Protein AF-A0A3B8YZJ6-F1 (afdb_monomer)

pLDDT: mean 86.0, std 11.62, range [34.41, 98.25]

Mean predicted aligned error: 6.63 Å

Structure (mmCIF, N/CA/C/O backbone):
data_AF-A0A3B8YZJ6-F1
#
_entry.id   AF-A0A3B8YZJ6-F1
#
loop_
_atom_site.group_PDB
_atom_site.id
_atom_site.type_symbol
_atom_site.label_atom_id
_atom_site.label_alt_id
_atom_site.label_comp_id
_atom_site.label_asym_id
_atom_site.label_entity_id
_atom_site.label_seq_id
_atom_site.pdbx_PDB_ins_code
_atom_site.Cartn_x
_atom_site.Cartn_y
_atom_site.Cartn_z
_atom_site.occupancy
_atom_site.B_iso_or_equiv
_atom_site.auth_seq_id
_atom_site.auth_comp_id
_atom_site.auth_asym_id
_atom_site.auth_atom_id
_atom_site.pdbx_PDB_model_num
ATOM 1 N N . MET A 1 1 ? 3.095 3.737 8.946 1.00 60.69 1 MET A N 1
ATOM 2 C CA . MET A 1 1 ? 3.814 2.470 9.134 1.00 60.69 1 MET A CA 1
ATOM 3 C C . MET A 1 1 ? 5.256 2.793 9.466 1.00 60.69 1 MET A C 1
ATOM 5 O O . MET A 1 1 ? 5.867 3.602 8.768 1.00 60.69 1 MET A O 1
ATOM 9 N N . THR A 1 2 ? 5.728 2.249 10.574 1.00 68.69 2 THR A N 1
ATOM 10 C CA . THR A 1 2 ? 7.117 2.275 11.039 1.00 68.69 2 THR A CA 1
ATOM 11 C C . THR A 1 2 ? 7.916 1.153 10.384 1.00 68.69 2 THR A C 1
ATOM 13 O O . THR A 1 2 ? 7.352 0.344 9.654 1.00 68.69 2 THR A O 1
ATOM 16 N N . ALA A 1 3 ? 9.241 1.172 10.521 1.00 74.69 3 ALA A N 1
ATOM 17 C CA . ALA A 1 3 ? 10.127 0.237 9.830 1.00 74.69 3 ALA A CA 1
ATOM 18 C C . ALA A 1 3 ? 9.784 -1.218 10.187 1.00 74.69 3 ALA A C 1
ATOM 20 O O . ALA A 1 3 ? 9.824 -1.566 11.359 1.00 74.69 3 ALA A O 1
ATOM 21 N N . GLY A 1 4 ? 9.434 -2.050 9.202 1.00 79.75 4 GLY A N 1
ATOM 22 C CA . GLY A 1 4 ? 9.146 -3.480 9.401 1.00 79.75 4 GLY A CA 1
ATOM 23 C C . GLY A 1 4 ? 7.820 -3.799 10.105 1.00 79.75 4 GLY A C 1
ATOM 24 O O . GLY A 1 4 ? 7.307 -4.901 9.950 1.00 79.75 4 GLY A O 1
ATOM 25 N N . GLU A 1 5 ? 7.239 -2.833 10.807 1.00 88.50 5 GLU A N 1
ATOM 26 C CA . GLU A 1 5 ? 6.018 -2.977 11.599 1.00 88.50 5 GLU A CA 1
ATOM 27 C C . GLU A 1 5 ? 4.783 -3.210 10.721 1.00 88.50 5 GLU A C 1
ATOM 29 O O . GLU A 1 5 ? 4.709 -2.702 9.594 1.00 88.50 5 GLU A O 1
ATOM 34 N N . PRO A 1 6 ? 3.780 -3.941 11.224 1.00 93.31 6 PRO A N 1
ATOM 35 C CA . PRO A 1 6 ? 2.621 -4.273 10.429 1.00 93.31 6 PRO A CA 1
ATOM 36 C C . PRO A 1 6 ? 1.716 -3.072 10.159 1.00 93.31 6 PRO A C 1
ATOM 38 O O . PRO A 1 6 ? 1.616 -2.112 10.928 1.00 93.31 6 PRO A O 1
ATOM 41 N N . ALA A 1 7 ? 0.987 -3.161 9.055 1.00 92.94 7 ALA A N 1
ATOM 42 C CA . ALA A 1 7 ? -0.058 -2.235 8.675 1.00 92.94 7 ALA A CA 1
ATOM 43 C C . ALA A 1 7 ? -1.215 -2.979 8.005 1.00 92.94 7 ALA A C 1
ATOM 45 O O . ALA A 1 7 ? -1.024 -3.965 7.295 1.00 92.94 7 ALA A O 1
ATOM 46 N N . VAL A 1 8 ? -2.422 -2.449 8.191 1.00 94.31 8 VAL A N 1
ATOM 47 C CA . VAL A 1 8 ? -3.601 -2.851 7.422 1.00 94.31 8 VAL A CA 1
ATOM 48 C C . VAL A 1 8 ? -3.961 -1.722 6.469 1.00 94.31 8 VAL A C 1
ATOM 50 O O . VAL A 1 8 ? -4.141 -0.574 6.885 1.00 94.31 8 VAL A O 1
ATOM 53 N N . LEU A 1 9 ? -4.043 -2.048 5.185 1.00 92.06 9 LEU A N 1
ATOM 54 C CA . LEU A 1 9 ? -4.355 -1.116 4.108 1.00 92.06 9 LEU A CA 1
ATOM 55 C C . LEU A 1 9 ? -5.553 -1.635 3.318 1.00 92.06 9 LEU A C 1
ATOM 57 O O . LEU A 1 9 ? -5.776 -2.837 3.253 1.00 92.06 9 LEU A O 1
ATOM 61 N N . CYS A 1 10 ? -6.322 -0.737 2.711 1.00 89.88 10 CYS A N 1
ATOM 62 C CA . CYS A 1 10 ? -7.465 -1.106 1.883 1.00 89.88 10 CYS A CA 1
ATOM 63 C C . CYS A 1 10 ? -7.367 -0.404 0.529 1.00 89.88 10 CYS A C 1
ATOM 65 O O . CYS A 1 10 ? -7.178 0.815 0.480 1.00 89.88 10 CYS A O 1
ATOM 67 N N . ALA A 1 11 ? -7.483 -1.166 -0.556 1.00 84.25 11 ALA A N 1
ATOM 68 C CA . ALA A 1 11 ? -7.589 -0.623 -1.900 1.00 84.25 11 ALA A CA 1
ATOM 69 C C . ALA A 1 11 ? -8.956 0.057 -2.107 1.00 84.25 11 ALA A C 1
ATOM 71 O O . ALA A 1 11 ? -9.984 -0.365 -1.578 1.00 84.25 11 ALA A O 1
ATOM 72 N N . THR A 1 12 ? -8.982 1.130 -2.896 1.00 78.31 12 THR A N 1
ATOM 73 C CA . THR A 1 12 ? -10.238 1.794 -3.271 1.00 78.31 12 THR A CA 1
ATOM 74 C C . THR A 1 12 ? -10.868 1.147 -4.501 1.00 78.31 12 THR A C 1
ATOM 76 O O . THR A 1 12 ? -10.204 0.448 -5.262 1.00 78.31 12 THR A O 1
ATOM 79 N N . ASP A 1 13 ? -12.135 1.454 -4.763 1.00 74.44 13 ASP A N 1
ATOM 80 C CA . ASP A 1 13 ? -12.809 1.101 -6.016 1.00 74.44 13 ASP A CA 1
ATOM 81 C C . ASP A 1 13 ? -12.360 1.944 -7.223 1.00 74.44 13 ASP A C 1
ATOM 83 O O . ASP A 1 13 ? -12.616 1.573 -8.371 1.00 74.44 13 ASP A O 1
ATOM 87 N N . ARG A 1 14 ? -11.656 3.054 -6.978 1.00 77.12 14 ARG A N 1
ATOM 88 C CA . ARG A 1 14 ? -11.026 3.864 -8.019 1.00 77.12 14 ARG A CA 1
ATOM 89 C C . ARG A 1 14 ? -9.819 3.134 -8.594 1.00 77.12 14 ARG A C 1
ATOM 91 O O . ARG A 1 14 ? -8.906 2.754 -7.864 1.00 77.12 14 ARG A O 1
ATOM 98 N N . ARG A 1 15 ? -9.810 2.975 -9.916 1.00 80.25 15 ARG A N 1
ATOM 99 C CA . ARG A 1 15 ? -8.749 2.285 -10.654 1.00 80.25 15 ARG A CA 1
ATOM 100 C C . ARG A 1 15 ? -7.953 3.259 -11.502 1.00 80.25 15 ARG A C 1
ATOM 102 O O . ARG A 1 15 ? -8.496 4.250 -11.986 1.00 80.25 15 ARG A O 1
ATOM 109 N N . LEU A 1 16 ? -6.676 2.948 -11.684 1.00 85.69 16 LEU A N 1
ATOM 110 C CA . LEU A 1 16 ? -5.833 3.508 -12.730 1.00 85.69 16 LEU A CA 1
ATOM 111 C C . LEU A 1 16 ? -5.658 2.431 -13.796 1.00 85.69 16 LEU A C 1
ATOM 113 O O . LEU A 1 16 ? -5.367 1.284 -13.460 1.00 85.69 16 LEU A O 1
ATOM 117 N N . GLU A 1 17 ? -5.814 2.810 -15.055 1.00 87.81 17 GLU A N 1
ATOM 118 C CA . GLU A 1 17 ? -5.562 1.935 -16.197 1.00 87.81 17 GLU A CA 1
ATOM 119 C C . GLU A 1 17 ? -4.256 2.350 -16.877 1.00 87.81 17 GLU A C 1
ATOM 121 O O . GLU A 1 17 ? -3.881 3.523 -16.884 1.00 87.81 17 GLU A O 1
ATOM 126 N N . CYS A 1 18 ? -3.519 1.385 -17.415 1.00 89.50 18 CYS A N 1
ATOM 127 C CA . CYS A 1 18 ? -2.272 1.631 -18.123 1.00 89.50 18 CYS A CA 1
ATOM 128 C C . CYS A 1 18 ? -2.176 0.659 -19.290 1.00 89.50 18 CYS A C 1
ATOM 130 O O . CYS A 1 18 ? -2.297 -0.549 -19.093 1.00 89.50 18 CYS A O 1
ATOM 132 N N . GLN A 1 19 ? -1.952 1.189 -20.488 1.00 92.00 19 GLN A N 1
ATOM 133 C CA . GLN A 1 19 ? -1.723 0.383 -21.675 1.00 92.00 19 GLN A CA 1
ATOM 134 C C . GLN A 1 19 ? -0.220 0.229 -21.903 1.00 92.00 19 GLN A C 1
ATOM 136 O O . GLN A 1 19 ? 0.526 1.210 -21.865 1.00 92.00 19 GLN A O 1
ATOM 141 N N . ILE A 1 20 ? 0.216 -1.007 -22.145 1.00 94.19 20 ILE A N 1
ATOM 142 C CA . ILE A 1 20 ? 1.588 -1.332 -22.533 1.00 94.19 20 ILE A CA 1
ATOM 143 C C . ILE A 1 20 ? 1.529 -1.986 -23.906 1.00 94.19 20 ILE A C 1
ATOM 145 O O . ILE A 1 20 ? 0.987 -3.079 -24.047 1.00 94.19 20 ILE A O 1
ATOM 149 N N . SER A 1 21 ? 2.095 -1.319 -24.906 1.00 94.31 21 SER A N 1
ATOM 150 C CA . SER A 1 21 ? 2.301 -1.906 -26.231 1.00 94.31 21 SER A CA 1
ATOM 151 C C . SER A 1 21 ? 3.746 -2.362 -26.349 1.00 94.31 21 SER A C 1
ATOM 153 O O . SER A 1 21 ? 4.655 -1.608 -26.001 1.00 94.31 21 SER A O 1
ATOM 155 N N . ALA A 1 22 ? 3.960 -3.578 -26.844 1.00 93.88 22 ALA A N 1
ATOM 156 C CA . ALA A 1 22 ? 5.286 -4.156 -27.015 1.00 93.88 22 ALA A CA 1
ATOM 157 C C . ALA A 1 22 ? 5.475 -4.660 -28.445 1.00 93.88 22 ALA A C 1
ATOM 159 O O . ALA A 1 22 ? 4.576 -5.266 -29.025 1.00 93.88 22 ALA A O 1
ATOM 160 N N . ARG A 1 23 ? 6.664 -4.433 -28.998 1.00 94.56 23 ARG A N 1
ATOM 161 C CA . ARG A 1 23 ? 7.109 -5.006 -30.273 1.00 94.56 23 ARG A CA 1
ATOM 162 C C . ARG A 1 23 ? 8.572 -5.413 -30.160 1.00 94.56 23 ARG A C 1
ATOM 164 O O . ARG A 1 23 ? 9.308 -4.810 -29.385 1.00 94.56 23 ARG A O 1
ATOM 171 N N . SER A 1 24 ? 9.008 -6.385 -30.952 1.00 93.81 24 SER A N 1
ATOM 172 C CA . SER A 1 24 ? 10.435 -6.700 -31.060 1.00 93.81 24 SER A CA 1
ATOM 173 C C . SER A 1 24 ? 11.217 -5.469 -31.518 1.00 93.81 24 SER A C 1
ATOM 175 O O . SER A 1 24 ? 10.786 -4.755 -32.427 1.00 93.81 24 SER A O 1
ATOM 177 N N . GLY A 1 25 ? 12.349 -5.207 -30.875 1.00 91.31 25 GLY A N 1
ATOM 178 C CA . GLY A 1 25 ? 13.112 -3.988 -31.086 1.00 91.31 25 GLY A CA 1
ATOM 179 C C . GLY A 1 25 ? 14.446 -3.972 -30.349 1.00 91.31 25 GLY A C 1
ATOM 180 O O . GLY A 1 25 ? 15.032 -5.008 -30.050 1.00 91.31 25 GLY A O 1
ATOM 181 N N . SER A 1 26 ? 14.939 -2.765 -30.084 1.00 89.06 26 SER A N 1
ATOM 182 C CA . SER A 1 26 ? 16.266 -2.522 -29.491 1.00 89.06 26 SER A CA 1
ATOM 183 C C . SER A 1 26 ? 16.204 -2.180 -27.998 1.00 89.06 26 SER A C 1
ATOM 185 O O . SER A 1 26 ? 17.188 -1.698 -27.436 1.00 89.06 26 SER A O 1
ATOM 187 N N . GLY A 1 27 ? 15.046 -2.388 -27.365 1.00 89.56 27 GLY A N 1
ATOM 188 C CA . GLY A 1 27 ? 14.835 -2.062 -25.957 1.00 89.56 27 GLY A CA 1
ATOM 189 C C . GLY A 1 27 ? 14.398 -0.615 -25.722 1.00 89.56 27 GLY A C 1
ATOM 190 O O . GLY A 1 27 ? 14.613 -0.078 -24.634 1.00 89.56 27 GLY A O 1
ATOM 191 N N . GLN A 1 28 ? 13.835 0.068 -26.728 1.00 92.62 28 GLN A N 1
ATOM 192 C CA . GLN A 1 28 ? 13.410 1.460 -26.570 1.00 92.62 28 GLN A CA 1
ATOM 193 C C . GLN A 1 28 ? 12.137 1.553 -25.735 1.00 92.62 28 GLN A C 1
ATOM 195 O O . GLN A 1 28 ? 11.110 0.998 -26.104 1.00 92.62 28 GLN A O 1
ATOM 200 N N . ILE A 1 29 ? 12.164 2.321 -24.647 1.00 95.00 29 ILE A N 1
ATOM 201 C CA . ILE A 1 29 ? 10.993 2.511 -23.786 1.00 95.00 29 ILE A CA 1
ATOM 202 C C . ILE A 1 29 ? 10.511 3.953 -23.899 1.00 95.00 29 ILE A C 1
ATOM 204 O O . ILE A 1 29 ? 11.229 4.890 -23.546 1.00 95.00 29 ILE A O 1
ATOM 208 N N . ARG A 1 30 ? 9.272 4.138 -24.353 1.00 95.00 30 ARG A N 1
ATOM 209 C CA . ARG A 1 30 ? 8.598 5.433 -24.449 1.00 95.00 30 ARG A CA 1
ATOM 210 C C . ARG A 1 30 ? 7.432 5.496 -23.471 1.00 95.00 30 ARG A C 1
ATOM 212 O O . ARG A 1 30 ? 6.588 4.609 -23.452 1.00 95.00 30 ARG A O 1
ATOM 219 N N . ILE A 1 31 ? 7.351 6.576 -22.702 1.00 93.69 31 ILE A N 1
ATOM 220 C CA . ILE A 1 31 ? 6.202 6.871 -21.840 1.00 93.69 31 ILE A CA 1
ATOM 221 C C . ILE A 1 31 ? 5.430 8.031 -22.447 1.00 93.69 31 ILE A C 1
ATOM 223 O O . ILE A 1 31 ? 6.021 9.067 -22.743 1.00 93.69 31 ILE A O 1
ATOM 227 N N . ILE A 1 32 ? 4.127 7.858 -22.637 1.00 90.44 32 ILE A N 1
ATOM 228 C CA . ILE A 1 32 ? 3.235 8.852 -23.231 1.00 90.44 32 ILE A CA 1
ATOM 229 C C . ILE A 1 32 ? 2.285 9.365 -22.162 1.00 90.44 32 ILE A C 1
ATOM 231 O O . ILE A 1 32 ? 1.624 8.597 -21.466 1.00 90.44 32 ILE A O 1
ATOM 235 N N . ARG A 1 33 ? 2.198 10.687 -22.046 1.00 82.31 33 ARG A N 1
ATOM 236 C CA . ARG A 1 33 ? 1.212 11.363 -21.215 1.00 82.31 33 ARG A CA 1
ATOM 237 C C . ARG A 1 33 ? 0.019 11.790 -22.059 1.00 82.31 33 ARG A C 1
ATOM 239 O O . ARG A 1 33 ? 0.130 12.133 -23.237 1.00 82.31 33 ARG A O 1
ATOM 246 N N . LYS A 1 34 ? -1.132 11.872 -21.402 1.00 69.06 34 LYS A N 1
ATOM 247 C CA . LYS A 1 34 ? -2.291 12.607 -21.904 1.00 69.06 34 LYS A CA 1
ATOM 248 C C . LYS A 1 34 ? -1.885 14.039 -22.282 1.00 69.06 34 LYS A C 1
ATOM 250 O O . LYS A 1 34 ? -1.257 14.735 -21.488 1.00 69.06 34 LYS A O 1
ATOM 255 N N . GLY A 1 35 ? -2.234 14.454 -23.498 1.00 70.94 35 GLY A N 1
ATOM 256 C CA . GLY A 1 35 ? -1.773 15.711 -24.101 1.00 70.94 35 GLY A CA 1
ATOM 257 C C . GLY A 1 35 ? -0.648 15.542 -25.129 1.00 70.94 35 GLY A C 1
ATOM 258 O O . GLY A 1 35 ? -0.272 16.521 -25.761 1.00 70.94 35 GLY A O 1
ATOM 259 N N . GLY A 1 36 ? -0.140 14.319 -25.332 1.00 75.75 36 GLY A N 1
ATOM 260 C CA . GLY A 1 36 ? 0.818 13.991 -26.397 1.00 75.75 36 GLY A CA 1
ATOM 261 C C . GLY A 1 36 ? 2.288 14.185 -26.018 1.00 75.75 36 GLY A C 1
ATOM 262 O O . GLY A 1 36 ? 3.171 13.784 -26.776 1.00 75.75 36 GLY A O 1
ATOM 263 N N . GLU A 1 37 ? 2.571 14.742 -24.836 1.00 84.06 37 GLU A N 1
ATOM 264 C CA . GLU A 1 37 ? 3.925 14.769 -24.282 1.00 84.06 37 GLU A CA 1
ATOM 265 C C . GLU A 1 37 ? 4.434 13.338 -24.107 1.00 84.06 37 GLU A C 1
ATOM 267 O O . GLU A 1 37 ? 3.768 12.497 -23.499 1.00 84.06 37 GLU A O 1
ATOM 272 N N . SER A 1 38 ? 5.631 13.057 -24.611 1.00 90.62 38 SER A N 1
ATOM 273 C CA . SER A 1 38 ? 6.260 11.753 -24.439 1.00 90.62 38 SER A CA 1
ATOM 274 C C . SER A 1 38 ? 7.696 11.888 -23.965 1.00 90.62 38 SER A C 1
ATOM 276 O O . SER A 1 38 ? 8.371 12.883 -24.230 1.00 90.62 38 SER A O 1
ATOM 278 N N . TYR A 1 39 ? 8.155 10.872 -23.246 1.00 93.38 39 TYR A N 1
ATOM 279 C CA . TYR A 1 39 ? 9.529 10.743 -22.797 1.00 93.38 39 TYR A CA 1
ATOM 280 C C . TYR A 1 39 ? 10.095 9.421 -23.295 1.00 93.38 39 TYR A C 1
ATOM 282 O O . TYR A 1 39 ? 9.625 8.345 -22.916 1.00 93.38 39 TYR A O 1
ATOM 290 N N . LEU A 1 40 ? 11.106 9.512 -24.155 1.00 94.75 40 LEU A N 1
ATOM 291 C CA . LEU A 1 40 ? 11.916 8.371 -24.553 1.00 94.75 40 LEU A CA 1
ATOM 292 C C . LEU A 1 40 ? 12.989 8.155 -23.486 1.00 94.75 40 LEU A C 1
ATOM 294 O O . LEU A 1 40 ? 13.840 9.018 -23.264 1.00 94.75 40 LEU A O 1
ATOM 298 N N . CYS A 1 41 ? 12.934 7.011 -22.812 1.00 92.25 41 CYS A N 1
ATOM 299 C CA . CYS A 1 41 ? 13.924 6.647 -21.813 1.00 92.25 41 CYS A CA 1
ATOM 300 C C . CYS A 1 41 ? 15.291 6.460 -22.488 1.00 92.25 41 CYS A C 1
ATOM 302 O O . CYS A 1 41 ? 15.379 5.722 -23.474 1.00 92.25 41 CYS A O 1
ATOM 304 N N . PRO A 1 42 ? 16.366 7.074 -21.961 1.00 86.19 42 PRO A N 1
ATOM 305 C CA . PRO A 1 42 ? 17.713 6.803 -22.435 1.00 86.19 42 PRO A CA 1
ATOM 306 C C . PRO A 1 42 ? 18.036 5.304 -22.361 1.00 86.19 42 PRO A C 1
ATOM 308 O O . PRO A 1 42 ? 17.647 4.649 -21.386 1.00 86.19 42 PRO A O 1
ATOM 311 N N . PRO A 1 43 ? 18.786 4.759 -23.334 1.00 77.62 43 PRO A N 1
ATOM 312 C CA . PRO A 1 43 ? 19.343 3.419 -23.212 1.00 77.62 43 PRO A CA 1
ATOM 313 C C . PRO A 1 43 ? 20.157 3.303 -21.919 1.00 77.62 43 PRO A C 1
ATOM 315 O O . PRO A 1 43 ? 20.894 4.227 -21.570 1.00 77.62 43 PRO A O 1
ATOM 318 N N . ASN A 1 44 ? 20.035 2.174 -21.216 1.00 84.56 44 ASN A N 1
ATOM 319 C CA . ASN A 1 44 ? 20.753 1.911 -19.962 1.00 84.56 44 ASN A CA 1
ATOM 320 C C . ASN A 1 44 ? 20.551 2.997 -18.889 1.00 84.56 44 ASN A C 1
ATOM 322 O O . ASN A 1 44 ? 21.477 3.327 -18.147 1.00 84.56 44 ASN A O 1
ATOM 326 N N . LEU A 1 45 ? 19.349 3.575 -18.808 1.00 91.19 45 LEU A N 1
ATOM 327 C CA . LEU A 1 45 ? 19.010 4.506 -17.739 1.00 91.19 45 LEU A CA 1
ATOM 328 C C . LEU A 1 45 ? 19.236 3.837 -16.374 1.00 91.19 45 LEU A C 1
ATOM 330 O O . LEU A 1 45 ? 18.667 2.785 -16.090 1.00 91.19 45 LEU A O 1
ATOM 334 N N . GLU A 1 46 ? 20.045 4.472 -15.528 1.00 94.44 46 GLU A N 1
ATOM 335 C CA . GLU A 1 46 ? 20.267 4.048 -14.138 1.00 94.44 46 GLU A CA 1
ATOM 336 C C . GLU A 1 46 ? 19.699 5.051 -13.129 1.00 94.44 46 GLU A C 1
ATOM 338 O O . GLU A 1 46 ? 19.214 4.658 -12.067 1.00 94.44 46 GLU A O 1
ATOM 343 N N . GLU A 1 47 ? 19.691 6.338 -13.477 1.00 93.25 47 GLU A N 1
ATOM 344 C CA . GLU A 1 47 ? 19.231 7.417 -12.606 1.00 93.25 47 GLU A CA 1
ATOM 345 C C . GLU A 1 47 ? 17.842 7.921 -13.021 1.00 93.25 47 GLU A C 1
ATOM 347 O O . GLU A 1 47 ? 17.683 8.622 -14.023 1.00 93.25 47 GLU A O 1
ATOM 352 N N . VAL A 1 48 ? 16.816 7.603 -12.225 1.00 91.94 48 VAL A N 1
ATOM 353 C CA . VAL A 1 48 ? 15.425 8.012 -12.507 1.00 91.94 48 VAL A CA 1
ATOM 354 C C . VAL A 1 48 ? 15.218 9.533 -12.453 1.00 91.94 48 VAL A C 1
ATOM 356 O O . VAL A 1 48 ? 14.297 10.063 -13.071 1.00 91.94 48 VAL A O 1
ATOM 359 N N . ASN A 1 49 ? 16.072 10.265 -11.732 1.00 88.94 49 ASN A N 1
ATOM 360 C CA . ASN A 1 49 ? 15.986 11.724 -11.587 1.00 88.94 49 ASN A CA 1
ATOM 361 C C . ASN A 1 49 ? 16.158 12.475 -12.928 1.00 88.94 49 ASN A C 1
ATOM 363 O O . ASN A 1 49 ? 15.687 13.608 -13.035 1.00 88.94 49 ASN A O 1
ATOM 367 N N . ARG A 1 50 ? 16.758 11.829 -13.943 1.00 89.31 50 ARG A N 1
ATOM 368 C CA . ARG A 1 50 ? 16.911 12.329 -15.319 1.00 89.31 50 ARG A CA 1
ATOM 369 C C . ARG A 1 50 ? 15.593 12.349 -16.095 1.00 89.31 50 ARG A C 1
ATOM 371 O O . ARG A 1 50 ? 15.523 12.983 -17.147 1.00 89.31 50 ARG A O 1
ATOM 378 N N . ALA A 1 51 ? 14.566 11.657 -15.605 1.00 90.62 51 ALA A N 1
ATOM 379 C CA . ALA A 1 51 ? 13.225 11.714 -16.164 1.00 90.62 51 ALA A CA 1
ATOM 380 C C . ALA A 1 51 ? 12.435 12.923 -15.626 1.00 90.62 51 ALA A C 1
ATOM 382 O O . ALA A 1 51 ? 12.652 13.345 -14.479 1.00 90.62 51 ALA A O 1
ATOM 383 N N . PRO A 1 52 ? 11.466 13.446 -16.407 1.00 90.38 52 PRO A N 1
ATOM 384 C CA . PRO A 1 52 ? 10.532 14.465 -15.942 1.00 90.38 52 PRO A CA 1
ATOM 385 C C . PRO A 1 52 ? 9.852 14.042 -14.640 1.00 90.38 52 PRO A C 1
ATOM 387 O O . PRO A 1 52 ? 9.409 12.900 -14.515 1.00 90.38 52 PRO A O 1
ATOM 390 N N . GLU A 1 53 ? 9.727 14.963 -13.680 1.00 86.44 53 GLU A N 1
ATOM 391 C CA . GLU A 1 53 ? 9.169 14.679 -12.348 1.00 86.44 53 GLU A CA 1
ATOM 392 C C . GLU A 1 53 ? 7.792 14.002 -12.411 1.00 86.44 53 GLU A C 1
ATOM 394 O O . GLU A 1 53 ? 7.537 13.038 -11.691 1.00 86.44 53 GLU A O 1
ATOM 399 N N . SER A 1 54 ? 6.947 14.441 -13.344 1.00 84.44 54 SER A N 1
ATOM 400 C CA . SER A 1 54 ? 5.610 13.895 -13.594 1.00 84.44 54 SER A CA 1
ATOM 401 C C . SER A 1 54 ? 5.595 12.438 -14.076 1.00 84.44 54 SER A C 1
ATOM 403 O O . SER A 1 54 ? 4.559 11.786 -13.975 1.00 84.44 54 SER A O 1
ATOM 405 N N . MET A 1 55 ? 6.714 11.917 -14.585 1.00 89.81 55 MET A N 1
ATOM 406 C CA . MET A 1 55 ? 6.831 10.573 -15.164 1.00 89.81 55 MET A CA 1
ATOM 407 C C . MET A 1 55 ? 7.751 9.646 -14.358 1.00 89.81 55 MET A C 1
ATOM 409 O O . MET A 1 55 ? 7.832 8.460 -14.672 1.00 89.81 55 MET A O 1
ATOM 413 N N . ARG A 1 56 ? 8.422 10.138 -13.305 1.00 92.19 56 ARG A N 1
ATOM 414 C CA . ARG A 1 56 ? 9.451 9.380 -12.562 1.00 92.19 56 ARG A CA 1
ATOM 415 C C . ARG A 1 56 ? 8.975 8.023 -12.054 1.00 92.19 56 ARG A C 1
ATOM 417 O O . ARG A 1 56 ? 9.702 7.048 -12.195 1.00 92.19 56 ARG A O 1
ATOM 424 N N . PHE A 1 57 ? 7.764 7.940 -11.505 1.00 93.38 57 PHE A N 1
ATOM 425 C CA . PHE A 1 57 ? 7.210 6.669 -11.023 1.00 93.38 57 PHE A CA 1
ATOM 426 C C . PHE A 1 57 ? 6.984 5.669 -12.155 1.00 93.38 57 PHE A C 1
ATOM 428 O O . PHE A 1 57 ? 7.328 4.499 -12.015 1.00 93.38 57 PHE A O 1
ATOM 435 N N . ALA A 1 58 ? 6.466 6.135 -13.294 1.00 94.12 58 ALA A N 1
ATOM 436 C CA . ALA A 1 58 ? 6.256 5.284 -14.456 1.00 94.12 58 ALA A CA 1
ATOM 437 C C . ALA A 1 58 ? 7.591 4.801 -15.046 1.00 94.12 58 ALA A C 1
ATOM 439 O O . ALA A 1 58 ? 7.739 3.611 -15.317 1.00 94.12 58 ALA A O 1
ATOM 440 N N . VAL A 1 59 ? 8.582 5.699 -15.160 1.00 95.38 59 VAL A N 1
ATOM 441 C CA . VAL A 1 59 ? 9.948 5.367 -15.601 1.00 95.38 59 VAL A CA 1
ATOM 442 C C . VAL A 1 59 ? 10.598 4.356 -14.663 1.00 95.38 59 VAL A C 1
ATOM 444 O O . VAL A 1 59 ? 11.109 3.345 -15.136 1.00 95.38 59 VAL A O 1
ATOM 447 N N . ALA A 1 60 ? 10.557 4.583 -13.348 1.00 96.44 60 ALA A N 1
ATOM 448 C CA . ALA A 1 60 ? 11.111 3.640 -12.381 1.00 96.44 60 ALA A CA 1
ATOM 449 C C . ALA A 1 60 ? 10.455 2.263 -12.510 1.00 96.44 60 ALA A C 1
ATOM 451 O O . ALA A 1 60 ? 11.163 1.267 -12.612 1.00 96.44 60 ALA A O 1
ATOM 452 N N . ALA A 1 61 ? 9.121 2.203 -12.543 1.00 97.06 61 ALA A N 1
ATOM 453 C CA . ALA A 1 61 ? 8.382 0.946 -12.584 1.00 97.06 61 ALA A CA 1
ATOM 454 C C . ALA A 1 61 ? 8.717 0.112 -13.829 1.00 97.06 61 ALA A C 1
ATOM 456 O O . ALA A 1 61 ? 9.049 -1.067 -13.700 1.00 97.06 61 ALA A O 1
ATOM 457 N N . VAL A 1 62 ? 8.684 0.719 -15.023 1.00 96.62 62 VAL A N 1
ATOM 458 C CA . VAL A 1 62 ? 8.954 -0.010 -16.272 1.00 96.62 62 VAL A CA 1
ATOM 459 C C . VAL A 1 62 ? 10.417 -0.439 -16.364 1.00 96.62 62 VAL A C 1
ATOM 461 O O . VAL A 1 62 ? 10.689 -1.582 -16.718 1.00 96.62 62 VAL A O 1
ATOM 464 N N . GLN A 1 63 ? 11.361 0.429 -15.984 1.00 96.75 63 GLN A N 1
ATOM 465 C CA . GLN A 1 63 ? 12.792 0.130 -16.060 1.00 96.75 63 GLN A CA 1
ATOM 466 C C . GLN A 1 63 ? 13.203 -0.949 -15.053 1.00 96.75 63 GLN A C 1
ATOM 468 O O . GLN A 1 63 ? 13.899 -1.896 -15.414 1.00 96.75 63 GLN A O 1
ATOM 473 N N . VAL A 1 64 ? 12.736 -0.847 -13.804 1.00 97.56 64 VAL A N 1
ATOM 474 C CA . VAL A 1 64 ? 12.991 -1.855 -12.764 1.00 97.56 64 VAL A CA 1
ATOM 475 C C . VAL A 1 64 ? 12.352 -3.190 -13.142 1.00 97.56 64 VAL A C 1
ATOM 477 O O . VAL A 1 64 ? 13.013 -4.222 -13.044 1.00 97.56 64 VAL A O 1
ATOM 480 N N . GLY A 1 65 ? 11.104 -3.175 -13.624 1.00 97.19 65 GLY A N 1
ATOM 481 C CA . GLY A 1 65 ? 10.400 -4.373 -14.079 1.00 97.19 65 GLY A CA 1
ATOM 482 C C . GLY A 1 65 ? 11.115 -5.073 -15.234 1.00 97.19 65 GLY A C 1
ATOM 483 O O . GLY A 1 65 ? 11.429 -6.256 -15.124 1.00 97.19 65 GLY A O 1
ATOM 484 N N . CYS A 1 66 ? 11.441 -4.344 -16.306 1.00 96.19 66 CYS A N 1
ATOM 485 C CA . CYS A 1 66 ? 12.129 -4.908 -17.472 1.00 96.19 66 CYS A CA 1
ATOM 486 C C . CYS A 1 66 ? 13.521 -5.431 -17.108 1.00 96.19 66 CYS A C 1
ATOM 488 O O . CYS A 1 66 ? 13.881 -6.539 -17.503 1.00 96.19 66 CYS A O 1
ATOM 490 N N . ARG A 1 67 ? 14.283 -4.689 -16.291 1.00 96.31 67 ARG A N 1
ATOM 491 C CA . ARG A 1 67 ? 15.615 -5.117 -15.844 1.00 96.31 67 ARG A CA 1
ATOM 492 C C . ARG A 1 67 ? 15.553 -6.378 -14.984 1.00 96.31 67 ARG A C 1
ATOM 494 O O . ARG A 1 67 ? 16.379 -7.266 -15.162 1.00 96.31 67 ARG A O 1
ATOM 501 N N . ALA A 1 68 ? 14.579 -6.474 -14.079 1.00 97.25 68 ALA A N 1
ATOM 502 C CA . ALA A 1 68 ? 14.376 -7.662 -13.251 1.00 97.25 68 ALA A CA 1
ATOM 503 C C . ALA A 1 68 ? 13.895 -8.875 -14.066 1.00 97.25 68 ALA A C 1
ATOM 505 O O . ALA A 1 68 ? 14.225 -10.010 -13.726 1.00 97.25 68 ALA A O 1
ATOM 506 N N . ALA A 1 69 ? 13.132 -8.630 -15.132 1.00 96.06 69 ALA A N 1
ATOM 507 C CA . ALA A 1 69 ? 12.655 -9.645 -16.063 1.00 96.06 69 ALA A CA 1
ATOM 508 C C . ALA A 1 69 ? 13.704 -10.071 -17.108 1.00 96.06 69 ALA A C 1
ATOM 510 O O . ALA A 1 69 ? 13.540 -11.114 -17.731 1.00 96.06 69 ALA A O 1
ATOM 511 N N . GLY A 1 70 ? 14.775 -9.294 -17.304 1.00 95.06 70 GLY A N 1
ATOM 512 C CA . GLY A 1 70 ? 15.757 -9.530 -18.368 1.00 95.06 70 GLY A CA 1
ATOM 513 C C . GLY A 1 70 ? 15.270 -9.128 -19.766 1.00 95.06 70 GLY A C 1
ATOM 514 O O . GLY A 1 70 ? 15.799 -9.622 -20.755 1.00 95.06 70 GLY A O 1
ATOM 515 N N . ILE A 1 71 ? 14.275 -8.241 -19.856 1.00 93.44 71 ILE A N 1
ATOM 516 C CA . ILE A 1 71 ? 13.724 -7.744 -21.123 1.00 93.44 71 ILE A CA 1
ATOM 517 C C . ILE A 1 71 ? 14.644 -6.649 -21.669 1.00 93.44 71 ILE A C 1
ATOM 519 O O . ILE A 1 71 ? 14.799 -5.599 -21.040 1.00 93.44 71 ILE A O 1
ATOM 523 N N . ALA A 1 72 ? 15.229 -6.888 -22.842 1.00 90.56 72 ALA A N 1
ATOM 524 C CA . ALA A 1 72 ? 16.121 -5.943 -23.523 1.00 90.56 72 ALA A CA 1
ATOM 525 C C . ALA A 1 72 ? 15.849 -5.821 -25.035 1.00 90.56 72 ALA A C 1
ATOM 527 O O . ALA A 1 72 ? 16.354 -4.909 -25.680 1.00 90.56 72 ALA A O 1
ATOM 528 N N . ASP A 1 73 ? 15.046 -6.723 -25.593 1.00 91.62 73 ASP A N 1
ATOM 529 C CA . ASP A 1 73 ? 14.759 -6.898 -27.019 1.00 91.62 73 ASP A CA 1
ATOM 530 C C . ASP A 1 73 ? 13.336 -6.455 -27.407 1.00 91.62 73 ASP A C 1
ATOM 532 O O . ASP A 1 73 ? 12.878 -6.702 -28.525 1.00 91.62 73 ASP A O 1
ATOM 536 N N . LEU A 1 74 ? 12.626 -5.779 -26.496 1.00 93.31 74 LEU A N 1
ATOM 537 C CA . LEU A 1 74 ? 11.297 -5.223 -26.736 1.00 93.31 74 LEU A CA 1
ATOM 538 C C . LEU A 1 74 ? 11.331 -3.697 -26.703 1.00 93.31 74 LEU A C 1
ATOM 540 O O . LEU A 1 74 ? 11.737 -3.096 -25.709 1.00 93.31 74 LEU A O 1
ATOM 544 N N . ASP A 1 75 ? 10.835 -3.072 -27.765 1.00 94.81 75 ASP A N 1
ATOM 545 C CA . ASP A 1 75 ? 10.439 -1.671 -27.708 1.00 94.81 75 ASP A CA 1
ATOM 546 C C . ASP A 1 75 ? 9.063 -1.578 -27.038 1.00 94.81 75 ASP A C 1
ATOM 548 O O . ASP A 1 75 ? 8.111 -2.238 -27.468 1.00 94.81 75 ASP A O 1
ATOM 552 N N . LEU A 1 76 ? 8.953 -0.741 -26.008 1.00 95.62 76 LEU A N 1
ATOM 553 C CA . LEU A 1 76 ? 7.746 -0.564 -25.210 1.00 95.62 76 LEU A CA 1
ATOM 554 C C . LEU A 1 76 ? 7.189 0.850 -25.334 1.00 95.62 76 LEU A C 1
ATOM 556 O O . LEU A 1 76 ? 7.916 1.842 -25.272 1.00 95.62 76 LEU A O 1
ATOM 560 N N . GLU A 1 77 ? 5.869 0.935 -25.404 1.00 95.25 77 GLU A N 1
ATOM 561 C CA . GLU A 1 77 ? 5.117 2.170 -25.245 1.00 95.25 77 GLU A CA 1
ATOM 562 C C . GLU A 1 77 ? 4.165 2.046 -24.060 1.00 95.25 77 GLU A C 1
ATOM 564 O O . GLU A 1 77 ? 3.315 1.159 -24.031 1.00 95.25 77 GLU A O 1
ATOM 569 N N . ILE A 1 78 ? 4.324 2.939 -23.084 1.00 93.75 78 ILE A N 1
ATOM 570 C CA . ILE A 1 78 ? 3.543 2.976 -21.850 1.00 93.75 78 ILE A CA 1
ATOM 571 C C . ILE A 1 78 ? 2.622 4.192 -21.893 1.00 93.75 78 ILE A C 1
ATOM 573 O O . ILE A 1 78 ? 3.103 5.328 -21.895 1.00 93.75 78 ILE A O 1
ATOM 577 N N . ALA A 1 79 ? 1.313 3.964 -21.882 1.00 91.12 79 ALA A N 1
ATOM 578 C CA . ALA A 1 79 ? 0.295 5.008 -21.898 1.00 91.12 79 ALA A CA 1
ATOM 579 C C . ALA A 1 79 ? -0.638 4.864 -20.680 1.00 91.12 79 ALA A C 1
ATOM 581 O O . ALA A 1 79 ? -1.612 4.108 -20.718 1.00 91.12 79 ALA A O 1
ATOM 582 N N . PRO A 1 80 ? -0.355 5.571 -19.571 1.00 82.94 80 PRO A N 1
ATOM 583 C CA . PRO A 1 80 ? -1.251 5.625 -18.423 1.00 82.94 80 PRO A CA 1
ATOM 584 C C . PRO A 1 80 ? -2.540 6.382 -18.766 1.00 82.94 80 PRO A C 1
ATOM 586 O O . PRO A 1 80 ? -2.489 7.530 -19.215 1.00 82.94 80 PRO A O 1
ATOM 589 N N . ALA A 1 81 ? -3.695 5.780 -18.503 1.00 72.62 81 ALA A N 1
ATOM 590 C CA . ALA A 1 81 ? -4.990 6.439 -18.589 1.00 72.62 81 ALA A CA 1
ATOM 591 C C . ALA A 1 81 ? -5.359 7.074 -17.235 1.00 72.62 81 ALA A C 1
ATOM 593 O O . ALA A 1 81 ? -5.284 6.452 -16.173 1.00 72.62 81 ALA A O 1
ATOM 594 N N . GLU A 1 82 ? -5.776 8.344 -17.254 1.00 61.34 82 GLU A N 1
ATOM 595 C CA . GLU A 1 82 ? -6.262 9.025 -16.050 1.00 61.34 82 GLU A CA 1
ATOM 596 C C . GLU A 1 82 ? -7.714 8.633 -15.751 1.00 61.34 82 GLU A C 1
ATOM 598 O O . GLU A 1 82 ? -8.650 9.176 -16.339 1.00 61.34 82 GLU A O 1
ATOM 603 N N . THR A 1 83 ? -7.911 7.742 -14.781 1.00 51.69 83 THR A N 1
ATOM 604 C CA . THR A 1 83 ? -9.237 7.446 -14.202 1.00 51.69 83 THR A CA 1
ATOM 605 C C . THR A 1 83 ? -9.370 7.830 -12.728 1.00 51.69 83 THR A C 1
ATOM 607 O O . THR A 1 83 ? -10.492 7.891 -12.226 1.00 51.69 83 THR A O 1
ATOM 610 N N . LEU A 1 84 ? -8.276 8.173 -12.035 1.00 51.78 84 LEU A N 1
ATOM 611 C CA . LEU A 1 84 ? -8.338 8.580 -10.621 1.00 51.78 84 LEU A CA 1
ATOM 612 C C . LEU A 1 84 ? -8.921 9.997 -10.415 1.00 51.78 84 LEU A C 1
ATOM 614 O O . LEU A 1 84 ? -9.525 10.249 -9.370 1.00 51.78 84 LEU A O 1
ATOM 618 N N . ASP A 1 85 ? -8.824 10.866 -11.432 1.00 44.38 85 ASP A N 1
ATOM 619 C CA . ASP A 1 85 ? -9.195 12.292 -11.391 1.00 44.38 85 ASP A CA 1
ATOM 620 C C . ASP A 1 85 ? -10.450 12.614 -12.241 1.00 44.38 85 ASP A C 1
ATOM 622 O O . ASP A 1 85 ? -10.523 13.649 -12.907 1.00 44.38 85 ASP A O 1
ATOM 626 N N . ARG A 1 86 ? -11.485 11.753 -12.240 1.00 43.88 86 ARG A N 1
ATOM 627 C CA . ARG A 1 86 ? -12.809 12.129 -12.788 1.00 43.88 86 ARG A CA 1
ATOM 628 C C . ARG A 1 86 ? -13.470 13.197 -11.902 1.00 43.88 86 ARG A C 1
ATOM 630 O O . ARG A 1 86 ? -14.319 12.891 -11.073 1.00 43.88 86 ARG A O 1
ATOM 637 N N . GLY A 1 87 ? -13.056 14.455 -12.058 1.00 40.69 87 GLY A N 1
ATOM 638 C CA . GLY A 1 87 ? -13.746 15.643 -11.540 1.00 40.69 87 GLY A CA 1
ATOM 639 C C . GLY A 1 87 ? -13.696 15.873 -10.024 1.00 40.69 87 GLY A C 1
ATOM 640 O O . GLY A 1 87 ? -14.245 16.866 -9.557 1.00 40.69 87 GLY A O 1
ATOM 641 N N . THR A 1 88 ? -13.037 15.011 -9.246 1.00 43.06 88 THR A N 1
ATOM 642 C CA . THR A 1 88 ? -12.820 15.227 -7.805 1.00 43.06 88 THR A CA 1
ATOM 643 C C . THR A 1 88 ? -11.378 15.656 -7.533 1.00 43.06 88 THR A C 1
ATOM 645 O O . THR A 1 88 ? -10.485 15.100 -8.173 1.00 43.06 88 THR A O 1
ATOM 648 N N . PRO A 1 89 ? -11.118 16.573 -6.579 1.00 43.06 89 PRO A N 1
ATOM 649 C CA . PRO A 1 89 ? -9.760 16.943 -6.170 1.00 43.06 89 PRO A CA 1
ATOM 650 C C . PRO A 1 89 ? -8.915 15.706 -5.861 1.00 43.06 89 PRO A C 1
ATOM 652 O O . PRO A 1 89 ? -9.473 14.721 -5.378 1.00 43.06 89 PRO A O 1
ATOM 655 N N . LYS A 1 90 ? -7.591 15.770 -6.085 1.00 50.03 90 LYS A N 1
ATOM 656 C CA . LYS A 1 90 ? -6.636 14.708 -5.723 1.00 50.03 90 LYS A CA 1
ATOM 657 C C . LYS A 1 90 ? -6.837 14.291 -4.268 1.00 50.03 90 LYS A C 1
ATOM 659 O O . LYS A 1 90 ? -6.312 14.907 -3.344 1.00 50.03 90 LYS A O 1
ATOM 664 N N . VAL A 1 91 ? -7.612 13.237 -4.074 1.00 52.09 91 VAL A N 1
ATOM 665 C CA . VAL A 1 91 ? -7.753 12.554 -2.799 1.00 52.09 91 VAL A CA 1
ATOM 666 C C . VAL A 1 91 ? -6.466 11.741 -2.678 1.00 52.09 91 VAL A C 1
ATOM 668 O O . VAL A 1 91 ? -6.102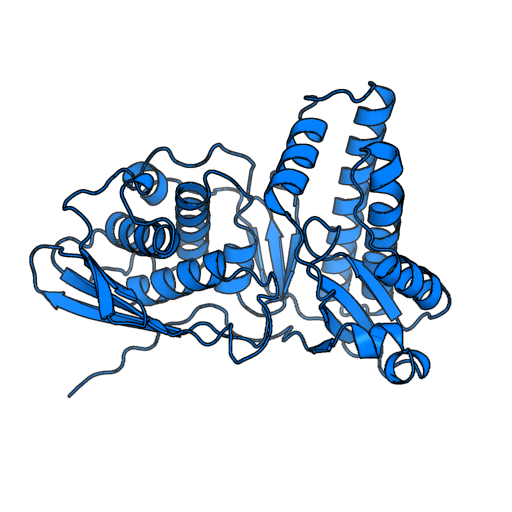 11.072 -3.643 1.00 52.09 91 VAL A O 1
ATOM 671 N N . GLY A 1 92 ? -5.716 11.861 -1.581 1.00 60.19 92 GLY A N 1
ATOM 672 C CA . GLY A 1 92 ? -4.402 11.225 -1.386 1.00 60.19 92 GLY A CA 1
ATOM 673 C C . GLY A 1 92 ? -4.439 9.688 -1.346 1.00 60.19 92 GLY A C 1
ATOM 674 O O . GLY A 1 92 ? -4.053 9.088 -0.353 1.00 60.19 92 GLY A O 1
ATOM 675 N N . LEU A 1 93 ? -4.909 9.049 -2.419 1.00 64.62 93 LEU A N 1
ATOM 676 C CA . LEU A 1 93 ? -5.196 7.618 -2.556 1.00 64.62 93 LEU A CA 1
ATOM 677 C C . LEU A 1 93 ? -4.028 6.837 -3.178 1.00 64.62 93 LEU A C 1
ATOM 679 O O . LEU A 1 93 ? -4.206 5.707 -3.614 1.00 64.62 93 LEU A O 1
ATOM 683 N N . GLY A 1 94 ? -2.836 7.437 -3.258 1.00 75.06 94 GLY A N 1
ATOM 684 C CA . GLY A 1 94 ? -1.633 6.736 -3.714 1.00 75.06 94 GLY A CA 1
ATOM 685 C C . GLY A 1 94 ? -1.516 6.571 -5.232 1.00 75.06 94 GLY A C 1
ATOM 686 O O . GLY A 1 94 ? -1.093 5.521 -5.701 1.00 75.06 94 GLY A O 1
ATOM 687 N N . GLY A 1 95 ? -1.837 7.600 -6.027 1.00 80.25 95 GLY A N 1
ATOM 688 C CA . GLY A 1 95 ? -1.727 7.535 -7.495 1.00 80.25 95 GLY A CA 1
ATOM 689 C C . GLY A 1 95 ? -0.338 7.120 -8.018 1.00 80.25 95 GLY A C 1
ATOM 690 O O . GLY A 1 95 ? -0.253 6.398 -9.008 1.00 80.25 95 GLY A O 1
ATOM 691 N N . SER A 1 96 ? 0.746 7.498 -7.327 1.00 87.31 96 SER A N 1
ATOM 692 C CA . SER A 1 96 ? 2.118 7.059 -7.645 1.00 87.31 96 SER A CA 1
ATOM 693 C C . SER A 1 96 ? 2.338 5.559 -7.409 1.00 87.31 96 SER A C 1
ATOM 695 O O . SER A 1 96 ? 3.016 4.894 -8.193 1.00 87.31 96 SER A O 1
ATOM 697 N N . ALA A 1 97 ? 1.737 5.002 -6.360 1.00 89.62 97 ALA A N 1
ATOM 698 C CA . ALA A 1 97 ? 1.751 3.569 -6.109 1.00 89.62 97 ALA A CA 1
ATOM 699 C C . ALA A 1 97 ? 0.856 2.810 -7.098 1.00 89.62 97 ALA A C 1
ATOM 701 O O . ALA A 1 97 ? 1.258 1.759 -7.593 1.00 89.62 97 ALA A O 1
ATOM 702 N N . ALA A 1 98 ? -0.295 3.383 -7.467 1.00 90.00 98 ALA A N 1
ATOM 703 C CA . ALA A 1 98 ? -1.205 2.802 -8.450 1.00 90.00 98 ALA A CA 1
ATOM 704 C C . ALA A 1 98 ? -0.557 2.648 -9.829 1.00 90.00 98 ALA A C 1
ATOM 706 O O . ALA A 1 98 ? -0.598 1.560 -10.399 1.00 90.00 98 ALA A O 1
ATOM 707 N N . ILE A 1 99 ? 0.101 3.697 -10.340 1.00 91.62 99 ILE A N 1
ATOM 708 C CA . ILE A 1 99 ? 0.808 3.606 -11.625 1.00 91.62 99 ILE A CA 1
ATOM 709 C C . ILE A 1 99 ? 1.965 2.605 -11.576 1.00 91.62 99 ILE A C 1
ATOM 711 O O . ILE A 1 99 ? 2.166 1.849 -12.524 1.00 91.62 99 ILE A O 1
ATOM 715 N N . THR A 1 100 ? 2.687 2.554 -10.454 1.00 95.31 100 THR A N 1
ATOM 716 C CA . THR A 1 100 ? 3.795 1.610 -10.261 1.00 95.31 100 THR A CA 1
ATOM 717 C C . THR A 1 100 ? 3.301 0.163 -10.317 1.00 95.31 100 THR A C 1
ATOM 719 O O . THR A 1 100 ? 3.848 -0.648 -11.064 1.00 95.31 100 THR A O 1
ATOM 722 N N . ALA A 1 101 ? 2.236 -0.153 -9.574 1.00 95.44 101 ALA A N 1
ATOM 723 C CA . ALA A 1 101 ? 1.646 -1.488 -9.541 1.00 95.44 101 ALA A CA 1
ATOM 724 C C . ALA A 1 101 ? 1.033 -1.889 -10.896 1.00 95.44 101 ALA A C 1
ATOM 726 O O . ALA A 1 101 ? 1.242 -3.014 -11.346 1.00 95.44 101 ALA A O 1
ATOM 727 N N . ALA A 1 102 ? 0.333 -0.969 -11.574 1.00 94.56 102 ALA A N 1
ATOM 728 C CA . ALA A 1 102 ? -0.270 -1.218 -12.886 1.00 94.56 102 ALA A CA 1
ATOM 729 C C . ALA A 1 102 ? 0.784 -1.540 -13.957 1.00 94.56 102 ALA A C 1
ATOM 731 O O . ALA A 1 102 ? 0.639 -2.510 -14.698 1.00 94.56 102 ALA A O 1
ATOM 732 N N . ILE A 1 103 ? 1.878 -0.771 -14.005 1.00 96.25 103 ILE A N 1
ATOM 733 C CA . ILE A 1 103 ? 2.970 -1.028 -14.951 1.00 96.25 103 ILE A CA 1
ATOM 734 C C . ILE A 1 103 ? 3.628 -2.377 -14.667 1.00 96.25 103 ILE A C 1
ATOM 736 O O . ILE A 1 103 ? 3.826 -3.150 -15.596 1.00 96.25 103 ILE A O 1
ATOM 740 N N . LEU A 1 104 ? 3.934 -2.702 -13.407 1.00 97.50 104 LEU A N 1
ATOM 741 C CA . LEU A 1 104 ? 4.559 -3.987 -13.076 1.00 97.50 104 LEU A CA 1
ATOM 742 C C . LEU A 1 104 ? 3.648 -5.185 -13.357 1.00 97.50 104 LEU A C 1
ATOM 744 O O . LEU A 1 104 ? 4.148 -6.239 -13.746 1.00 97.50 104 LEU A O 1
ATOM 748 N N . ALA A 1 105 ? 2.331 -5.031 -13.196 1.00 96.50 105 ALA A N 1
ATOM 749 C CA . ALA A 1 105 ? 1.372 -6.040 -13.629 1.00 96.50 105 ALA A CA 1
ATOM 750 C C . ALA A 1 105 ? 1.436 -6.247 -15.151 1.00 96.50 105 ALA A C 1
ATOM 752 O O . ALA A 1 105 ? 1.524 -7.384 -15.597 1.00 96.50 105 ALA A O 1
ATOM 753 N N . GLY A 1 106 ? 1.473 -5.169 -15.941 1.00 95.94 106 GLY A N 1
ATOM 754 C CA . GLY A 1 106 ? 1.595 -5.262 -17.398 1.00 95.94 106 GLY A CA 1
ATOM 755 C C . GLY A 1 106 ? 2.941 -5.824 -17.871 1.00 95.94 106 GLY A C 1
ATOM 756 O O . GLY A 1 106 ? 2.970 -6.682 -18.748 1.00 95.94 106 GLY A O 1
ATOM 757 N N . VAL A 1 107 ? 4.059 -5.409 -17.263 1.00 96.50 107 VAL A N 1
ATOM 758 C CA . VAL A 1 107 ? 5.399 -5.931 -17.598 1.00 96.50 107 VAL A CA 1
ATOM 759 C C . VAL A 1 107 ? 5.483 -7.433 -17.322 1.00 96.50 107 VAL A C 1
ATOM 761 O O . VAL A 1 107 ? 6.093 -8.149 -18.107 1.00 96.50 107 VAL A O 1
ATOM 764 N N . ALA A 1 108 ? 4.838 -7.936 -16.264 1.00 96.56 108 ALA A N 1
ATOM 765 C CA . ALA A 1 108 ? 4.815 -9.368 -15.948 1.00 96.56 108 ALA A CA 1
ATOM 766 C C . ALA A 1 108 ? 4.103 -10.235 -17.010 1.00 96.56 108 ALA A C 1
ATOM 768 O O . ALA A 1 108 ? 4.333 -11.447 -17.077 1.00 96.56 108 ALA A O 1
ATOM 769 N N . GLU A 1 109 ? 3.282 -9.622 -17.864 1.00 95.69 109 GLU A N 1
ATOM 770 C CA . GLU A 1 109 ? 2.606 -10.289 -18.980 1.00 95.69 109 GLU A CA 1
ATOM 771 C C . GLU A 1 109 ? 3.377 -10.204 -20.305 1.00 95.69 109 GLU A C 1
ATOM 773 O O . GLU A 1 109 ? 2.948 -10.790 -21.301 1.00 95.69 109 GLU A O 1
ATOM 778 N N . LEU A 1 110 ? 4.526 -9.523 -20.342 1.00 94.88 110 LEU A N 1
ATOM 779 C CA . LEU A 1 110 ? 5.366 -9.469 -21.537 1.00 94.88 110 LEU A CA 1
ATOM 780 C C . LEU A 1 110 ? 6.072 -10.813 -21.806 1.00 94.88 110 LEU A C 1
ATOM 782 O O . LEU A 1 110 ? 6.350 -11.580 -20.873 1.00 94.88 110 LEU A O 1
ATOM 786 N N . PRO A 1 111 ? 6.415 -11.109 -23.075 1.00 92.81 111 PRO A N 1
ATOM 787 C CA . PRO A 1 111 ? 7.285 -12.232 -23.408 1.00 92.81 111 PRO A CA 1
ATOM 788 C C . PRO A 1 111 ? 8.596 -12.185 -22.605 1.00 92.81 111 PRO A C 1
ATOM 790 O O . PRO A 1 111 ? 9.213 -11.133 -22.475 1.00 92.81 111 PRO A O 1
ATOM 793 N N . GLY A 1 112 ? 9.004 -13.321 -22.031 1.00 90.69 112 GLY A N 1
ATOM 794 C CA . GLY A 1 112 ? 10.218 -13.420 -21.207 1.00 90.69 112 GLY A CA 1
ATOM 795 C C . GLY A 1 112 ? 10.067 -12.985 -19.740 1.00 90.69 112 GLY A C 1
ATOM 796 O O . GLY A 1 112 ? 10.952 -13.261 -18.938 1.00 90.69 112 GLY A O 1
ATOM 797 N N . ALA A 1 113 ? 8.933 -12.403 -19.332 1.00 95.06 113 ALA A N 1
ATOM 798 C CA . ALA A 1 113 ? 8.757 -11.820 -17.995 1.00 95.06 113 ALA A CA 1
ATOM 799 C C . ALA A 1 113 ? 8.341 -12.798 -16.877 1.00 95.06 113 ALA A C 1
ATOM 801 O O . ALA A 1 113 ? 7.896 -12.376 -15.806 1.00 95.06 113 ALA A O 1
ATOM 802 N N . ALA A 1 114 ? 8.469 -14.111 -17.094 1.00 93.75 114 ALA A N 1
ATOM 803 C CA . ALA A 1 114 ? 7.970 -15.125 -16.161 1.00 93.75 114 ALA A CA 1
ATOM 804 C C . ALA A 1 114 ? 8.554 -14.987 -14.739 1.00 93.75 114 ALA A C 1
ATOM 806 O O . ALA A 1 114 ? 7.857 -15.257 -13.762 1.00 93.75 114 ALA A O 1
ATOM 807 N N . SER A 1 115 ? 9.795 -14.505 -14.614 1.00 94.62 115 SER A N 1
ATOM 808 C CA . SER A 1 115 ? 10.495 -14.321 -13.334 1.00 94.62 115 SER A CA 1
ATOM 809 C C . SER A 1 115 ? 9.867 -13.269 -12.413 1.00 94.62 115 SER A C 1
ATOM 811 O O . SER A 1 115 ? 10.166 -13.258 -11.219 1.00 94.62 115 SER A O 1
ATOM 813 N N . ILE A 1 116 ? 8.998 -12.394 -12.933 1.00 96.12 116 ILE A N 1
ATOM 814 C CA . ILE A 1 116 ? 8.326 -11.346 -12.151 1.00 96.12 116 ILE A CA 1
ATOM 815 C C . ILE A 1 116 ? 6.803 -11.537 -12.068 1.00 96.12 116 ILE A C 1
ATOM 817 O O . ILE A 1 116 ? 6.099 -10.645 -11.602 1.00 96.12 116 ILE A O 1
ATOM 821 N N . ARG A 1 117 ? 6.268 -12.687 -12.506 1.00 94.31 117 ARG A N 1
ATOM 822 C CA . ARG A 1 117 ? 4.827 -13.002 -12.419 1.00 94.31 117 ARG A CA 1
ATOM 823 C C . ARG A 1 117 ? 4.343 -13.340 -11.015 1.00 94.31 117 ARG A C 1
ATOM 825 O O . ARG A 1 117 ? 3.144 -13.265 -10.753 1.00 94.31 117 ARG A O 1
ATOM 832 N N . ASP A 1 118 ? 5.245 -13.692 -10.113 1.00 94.31 118 ASP A N 1
ATOM 833 C CA . ASP A 1 118 ? 4.906 -13.871 -8.707 1.00 94.31 118 ASP A CA 1
ATOM 834 C C . ASP A 1 118 ? 4.477 -12.534 -8.065 1.00 94.31 118 ASP A C 1
ATOM 836 O O . ASP A 1 118 ? 5.088 -11.486 -8.300 1.00 94.31 118 ASP A O 1
ATOM 840 N N . GLN A 1 119 ? 3.409 -12.551 -7.261 1.00 93.75 119 GLN A N 1
ATOM 841 C CA . GLN A 1 119 ? 2.858 -11.330 -6.665 1.00 93.75 119 GLN A CA 1
ATOM 842 C C . GLN A 1 119 ? 3.828 -10.711 -5.654 1.00 93.75 119 GLN A C 1
ATOM 844 O O . GLN A 1 119 ? 4.035 -9.498 -5.684 1.00 93.75 119 GLN A O 1
ATOM 849 N N . THR A 1 120 ? 4.474 -11.520 -4.812 1.00 94.25 120 THR A N 1
ATOM 850 C CA . THR A 1 120 ? 5.466 -11.049 -3.833 1.00 94.25 120 THR A CA 1
ATOM 851 C C . THR A 1 120 ? 6.658 -10.408 -4.538 1.00 94.25 120 THR A C 1
ATOM 853 O O . THR A 1 120 ? 7.137 -9.345 -4.125 1.00 94.25 120 THR A O 1
ATOM 856 N N . ARG A 1 121 ? 7.096 -10.983 -5.664 1.00 96.12 121 ARG A N 1
ATOM 857 C CA . ARG A 1 121 ? 8.133 -10.394 -6.514 1.00 96.12 121 ARG A CA 1
ATOM 858 C C . ARG A 1 121 ? 7.692 -9.059 -7.112 1.00 96.12 121 ARG A C 1
ATOM 860 O O . ARG A 1 121 ? 8.467 -8.104 -7.044 1.00 96.12 121 ARG A O 1
ATOM 867 N N . ARG A 1 122 ? 6.462 -8.939 -7.628 1.00 96.88 122 ARG A N 1
ATOM 868 C CA . ARG A 1 122 ? 5.929 -7.645 -8.107 1.00 96.88 122 ARG A CA 1
ATOM 869 C C . ARG A 1 122 ? 5.844 -6.604 -7.000 1.00 96.88 122 ARG A C 1
ATOM 871 O O . ARG A 1 122 ? 6.240 -5.465 -7.229 1.00 96.88 122 ARG A O 1
ATOM 878 N N . ILE A 1 123 ? 5.375 -6.979 -5.810 1.00 96.44 123 ILE A N 1
ATOM 879 C CA . ILE A 1 123 ? 5.321 -6.075 -4.653 1.00 96.44 123 ILE A CA 1
ATOM 880 C C . ILE A 1 123 ? 6.728 -5.596 -4.308 1.00 96.44 123 ILE A C 1
ATOM 882 O O . ILE A 1 123 ? 6.944 -4.397 -4.159 1.00 96.44 123 ILE A O 1
ATOM 886 N N . THR A 1 124 ? 7.696 -6.510 -4.249 1.00 96.50 124 THR A N 1
ATOM 887 C CA . THR A 1 124 ? 9.098 -6.182 -3.970 1.00 96.50 124 THR A CA 1
ATOM 888 C C . THR A 1 124 ? 9.642 -5.169 -4.974 1.00 96.50 124 THR A C 1
ATOM 890 O O . THR A 1 124 ? 10.112 -4.103 -4.579 1.00 96.50 124 THR A O 1
ATOM 893 N N . LEU A 1 125 ? 9.520 -5.458 -6.272 1.00 97.75 125 LEU A N 1
ATOM 894 C CA . LEU A 1 125 ? 9.969 -4.556 -7.336 1.00 97.75 125 LEU A CA 1
ATOM 895 C C . LEU A 1 125 ? 9.243 -3.208 -7.285 1.00 97.75 125 LEU A C 1
ATOM 897 O O . LEU A 1 125 ? 9.868 -2.167 -7.468 1.00 97.75 125 LEU A O 1
ATOM 901 N N . GLY A 1 126 ? 7.946 -3.216 -6.983 1.00 96.75 126 GLY A N 1
ATOM 902 C CA . GLY A 1 126 ? 7.130 -2.016 -6.861 1.00 96.75 126 GLY A CA 1
ATOM 903 C C . GLY A 1 126 ? 7.543 -1.130 -5.693 1.00 96.75 126 GLY A C 1
ATOM 904 O O . GLY A 1 126 ? 7.691 0.076 -5.874 1.00 96.75 126 GLY A O 1
ATOM 905 N N . VAL A 1 127 ? 7.801 -1.711 -4.519 1.00 95.50 127 VAL A N 1
ATOM 906 C CA . VAL A 1 127 ? 8.324 -0.981 -3.356 1.00 95.50 127 VAL A CA 1
ATOM 907 C C . VAL A 1 127 ? 9.680 -0.352 -3.686 1.00 95.50 127 VAL A C 1
ATOM 909 O O . VAL A 1 127 ? 9.890 0.824 -3.391 1.00 95.50 127 VAL A O 1
ATOM 912 N N . GLN A 1 128 ? 10.586 -1.090 -4.335 1.00 96.38 128 GLN A N 1
ATOM 913 C CA . GLN A 1 128 ? 11.916 -0.576 -4.683 1.00 96.38 128 GLN A CA 1
ATOM 914 C C . GLN A 1 128 ? 11.862 0.514 -5.764 1.00 96.38 128 GLN A C 1
ATOM 916 O O . GLN A 1 128 ? 12.509 1.551 -5.620 1.00 96.38 128 GLN A O 1
ATOM 921 N N . ALA A 1 129 ? 11.050 0.329 -6.809 1.00 96.31 129 ALA A N 1
ATOM 922 C CA . ALA A 1 129 ? 10.835 1.331 -7.852 1.00 96.31 129 ALA A CA 1
ATOM 923 C C . ALA A 1 129 ? 10.203 2.613 -7.288 1.00 96.31 129 ALA A C 1
ATOM 925 O O . ALA A 1 129 ? 10.633 3.721 -7.613 1.00 96.31 129 ALA A O 1
ATOM 926 N N . HIS A 1 130 ? 9.215 2.471 -6.401 1.00 94.50 130 HIS A N 1
ATOM 927 C CA . HIS A 1 130 ? 8.560 3.603 -5.752 1.00 94.50 130 HIS A CA 1
ATOM 928 C C . HIS A 1 130 ? 9.526 4.368 -4.847 1.00 94.50 130 HIS A C 1
ATOM 930 O O . HIS A 1 130 ? 9.642 5.584 -4.986 1.00 94.50 130 HIS A O 1
ATOM 936 N N . ARG A 1 131 ? 10.308 3.669 -4.011 1.00 92.50 131 ARG A N 1
ATOM 937 C CA . ARG A 1 131 ? 11.360 4.276 -3.176 1.00 92.50 131 ARG A CA 1
ATOM 938 C C . ARG A 1 131 ? 12.414 5.006 -3.994 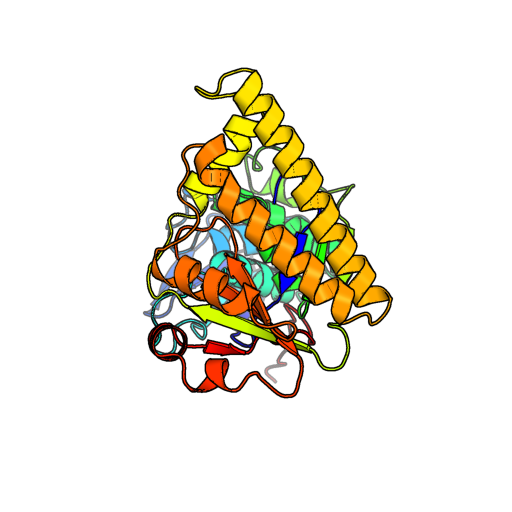1.00 92.50 131 ARG A C 1
ATOM 940 O O . ARG A 1 131 ? 12.812 6.102 -3.606 1.00 92.50 131 ARG A O 1
ATOM 947 N N . LEU A 1 132 ? 12.836 4.425 -5.116 1.00 94.25 132 LEU A N 1
ATOM 948 C CA . LEU A 1 132 ? 13.785 5.039 -6.043 1.00 94.25 132 LEU A CA 1
ATOM 949 C C . LEU A 1 132 ? 13.221 6.341 -6.641 1.00 94.25 132 LEU A C 1
ATOM 951 O O . LEU A 1 132 ? 13.919 7.350 -6.693 1.00 94.25 132 LEU A O 1
ATOM 955 N N . ALA A 1 133 ? 11.952 6.363 -7.055 1.00 92.12 133 ALA A N 1
ATOM 956 C CA . ALA A 1 133 ? 11.320 7.562 -7.616 1.00 92.12 133 ALA A CA 1
ATOM 957 C C . ALA A 1 133 ? 11.014 8.641 -6.559 1.00 92.12 133 ALA A C 1
ATOM 959 O O . ALA A 1 133 ? 11.211 9.830 -6.811 1.00 92.12 133 ALA A O 1
ATOM 960 N N . GLN A 1 134 ? 10.542 8.229 -5.381 1.00 87.69 134 GLN A N 1
ATOM 961 C CA . GLN A 1 134 ? 10.122 9.098 -4.277 1.00 87.69 134 GLN A CA 1
ATOM 962 C C . GLN A 1 134 ? 11.299 9.585 -3.415 1.00 87.69 134 GLN A C 1
ATOM 964 O O . GLN A 1 134 ? 11.133 10.552 -2.671 1.00 87.69 134 GLN A O 1
ATOM 969 N N . GLN A 1 135 ? 12.460 8.918 -3.497 1.00 82.19 135 GLN A N 1
ATOM 970 C CA . GLN A 1 135 ? 13.617 9.094 -2.607 1.00 82.19 135 GLN A CA 1
ATOM 971 C C . GLN A 1 135 ? 13.272 8.813 -1.130 1.00 82.19 135 GLN A C 1
ATOM 973 O O . GLN A 1 135 ? 13.695 9.519 -0.215 1.00 82.19 135 GLN A O 1
ATOM 978 N N . GLY A 1 136 ? 12.460 7.775 -0.893 1.00 77.44 136 GLY A N 1
ATOM 979 C CA . GLY A 1 136 ? 12.026 7.337 0.438 1.00 77.44 136 GLY A CA 1
ATOM 980 C C . GLY A 1 136 ? 10.588 6.809 0.473 1.00 77.44 136 GLY A C 1
ATOM 981 O O . GLY A 1 136 ? 10.001 6.503 -0.558 1.00 77.44 136 GLY A O 1
ATOM 982 N N . GLY A 1 137 ? 10.011 6.719 1.676 1.00 75.75 137 GLY A N 1
ATOM 983 C CA . GLY A 1 137 ? 8.660 6.185 1.902 1.00 75.75 137 GLY A CA 1
ATOM 984 C C . GLY A 1 137 ? 8.638 4.678 2.180 1.00 75.75 137 GLY A C 1
ATOM 985 O O . GLY A 1 137 ? 9.590 3.960 1.878 1.00 75.75 137 GLY A O 1
ATOM 986 N N . SER A 1 138 ? 7.560 4.189 2.804 1.00 75.62 138 SER A N 1
ATOM 987 C CA . SER A 1 138 ? 7.453 2.759 3.119 1.00 75.62 138 SER A CA 1
ATOM 988 C C . SER A 1 138 ? 7.218 1.922 1.863 1.00 75.62 138 SER A C 1
ATOM 990 O O . SER A 1 138 ? 7.817 0.863 1.764 1.00 75.62 138 SER A O 1
ATOM 992 N N . GLY A 1 139 ? 6.418 2.393 0.899 1.00 84.50 139 GLY A N 1
ATOM 993 C CA . GLY A 1 139 ? 5.955 1.595 -0.247 1.00 84.50 139 GLY A CA 1
ATOM 994 C C . GLY A 1 139 ? 4.805 0.637 0.102 1.00 84.50 139 GLY A C 1
ATOM 995 O O . GLY A 1 139 ? 4.429 -0.210 -0.702 1.00 84.50 139 GLY A O 1
ATOM 996 N N . ALA A 1 140 ? 4.235 0.751 1.307 1.00 88.44 140 ALA A N 1
ATOM 997 C CA . ALA A 1 140 ? 3.141 -0.111 1.762 1.00 88.44 140 ALA A CA 1
ATOM 998 C C . ALA A 1 140 ? 1.856 0.063 0.931 1.00 88.44 140 ALA A C 1
ATOM 1000 O O . ALA A 1 140 ? 1.088 -0.881 0.765 1.00 88.44 140 ALA A O 1
ATOM 1001 N N . ASP A 1 141 ? 1.643 1.253 0.371 1.00 88.38 141 ASP A N 1
ATOM 1002 C CA . ASP A 1 141 ? 0.585 1.542 -0.598 1.00 88.38 141 ASP A CA 1
ATOM 1003 C C . ASP A 1 141 ? 0.738 0.715 -1.883 1.00 88.38 141 ASP A C 1
ATOM 1005 O O . ASP A 1 141 ? -0.251 0.184 -2.384 1.00 88.38 141 ASP A O 1
ATOM 1009 N N . VAL A 1 142 ? 1.966 0.515 -2.375 1.00 92.12 142 VAL A N 1
ATOM 1010 C CA . VAL A 1 142 ? 2.234 -0.373 -3.520 1.00 92.12 142 VAL A CA 1
ATOM 1011 C C . VAL A 1 142 ? 1.863 -1.818 -3.195 1.00 92.12 142 VAL A C 1
ATOM 1013 O O . VAL A 1 142 ? 1.220 -2.482 -4.011 1.00 92.12 142 VAL A O 1
ATOM 1016 N N . ALA A 1 143 ? 2.221 -2.301 -2.001 1.00 92.38 143 ALA A N 1
ATOM 1017 C CA . ALA A 1 143 ? 1.866 -3.647 -1.552 1.00 92.38 143 ALA A CA 1
ATOM 1018 C C . ALA A 1 143 ? 0.343 -3.838 -1.494 1.00 92.38 143 ALA A C 1
ATOM 1020 O O . ALA A 1 143 ? -0.184 -4.803 -2.050 1.00 92.38 143 ALA A O 1
ATOM 1021 N N . ALA A 1 144 ? -0.373 -2.877 -0.907 1.00 89.56 144 ALA A N 1
ATOM 1022 C CA . ALA A 1 144 ? -1.828 -2.904 -0.812 1.00 89.56 144 ALA A CA 1
ATOM 1023 C C . ALA A 1 144 ? -2.511 -2.881 -2.186 1.00 89.56 144 ALA A C 1
ATOM 1025 O O . ALA A 1 144 ? -3.391 -3.694 -2.444 1.00 89.56 144 ALA A O 1
ATOM 1026 N N . ILE A 1 145 ? -2.083 -2.000 -3.096 1.00 90.56 145 ILE A N 1
ATOM 1027 C CA . ILE A 1 145 ? -2.679 -1.885 -4.437 1.00 90.56 145 ILE A CA 1
ATOM 1028 C C . ILE A 1 145 ? -2.386 -3.124 -5.290 1.00 90.56 145 ILE A C 1
ATOM 1030 O O . ILE A 1 145 ? -3.239 -3.567 -6.058 1.00 90.56 145 ILE A O 1
ATOM 1034 N N . THR A 1 146 ? -1.198 -3.712 -5.156 1.00 93.38 146 THR A N 1
ATOM 1035 C CA . THR A 1 146 ? -0.843 -4.945 -5.876 1.00 93.38 146 THR A CA 1
ATOM 1036 C C . THR A 1 146 ? -1.635 -6.149 -5.358 1.00 93.38 146 THR A C 1
ATOM 1038 O O . THR A 1 146 ? -1.957 -7.048 -6.135 1.00 93.38 146 THR A O 1
ATOM 1041 N N . THR A 1 147 ? -1.979 -6.154 -4.068 1.00 92.75 147 THR A N 1
ATOM 1042 C CA . THR A 1 147 ? -2.779 -7.213 -3.429 1.00 92.75 147 THR A CA 1
ATOM 1043 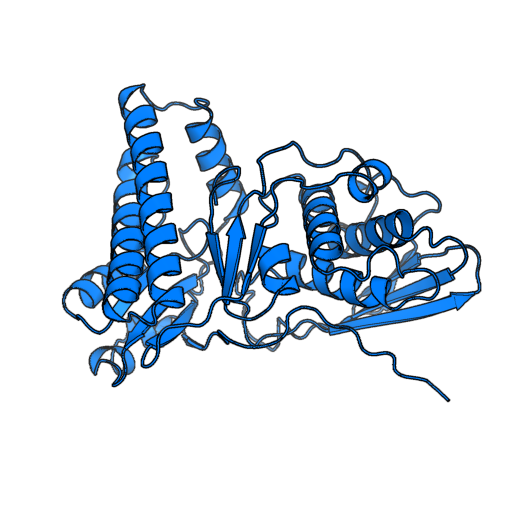C C . THR A 1 147 ? -4.266 -7.065 -3.745 1.00 92.75 147 THR A C 1
ATOM 1045 O O . THR A 1 147 ? -4.897 -8.018 -4.196 1.00 92.75 147 THR A O 1
ATOM 1048 N N . GLY A 1 148 ? -4.800 -5.850 -3.604 1.00 90.50 148 GLY A N 1
ATOM 1049 C CA . GLY A 1 148 ? -6.231 -5.567 -3.678 1.00 90.50 148 GLY A CA 1
ATOM 1050 C C . GLY A 1 148 ? -6.953 -5.817 -2.356 1.00 90.50 148 GLY A C 1
ATOM 1051 O O . GLY A 1 148 ? -6.385 -6.368 -1.415 1.00 90.50 148 GLY A O 1
ATOM 1052 N N . GLY A 1 149 ? -8.212 -5.375 -2.294 1.00 90.94 149 GLY A N 1
ATOM 1053 C CA . GLY A 1 149 ? -9.059 -5.509 -1.110 1.00 90.94 149 GLY A CA 1
ATOM 1054 C C . GLY A 1 149 ? -8.434 -4.918 0.156 1.00 90.94 149 GLY A C 1
ATOM 1055 O O . GLY A 1 149 ? -7.677 -3.945 0.107 1.00 90.94 149 GLY A O 1
ATOM 1056 N N . LEU A 1 150 ? -8.771 -5.515 1.296 1.00 93.94 150 LEU A N 1
ATOM 1057 C CA . LEU A 1 150 ? -8.120 -5.277 2.577 1.00 93.94 150 LEU A CA 1
ATOM 1058 C C . LEU A 1 150 ? -6.880 -6.180 2.682 1.00 93.94 150 LEU A C 1
ATOM 1060 O O . LEU A 1 150 ? -6.968 -7.386 2.473 1.00 93.94 150 LEU A O 1
ATOM 1064 N N . ALA A 1 151 ? -5.727 -5.610 3.014 1.00 93.94 151 ALA A N 1
ATOM 1065 C CA . ALA A 1 151 ? -4.451 -6.311 3.029 1.00 93.94 151 ALA A CA 1
ATOM 1066 C C . ALA A 1 151 ? -3.684 -6.050 4.329 1.00 93.94 151 ALA A C 1
ATOM 1068 O O . ALA A 1 151 ? -3.530 -4.904 4.760 1.00 93.94 151 ALA A O 1
ATOM 1069 N N . TRP A 1 152 ? -3.171 -7.125 4.920 1.00 95.44 152 TRP A N 1
ATOM 1070 C CA . TRP A 1 152 ? -2.089 -7.099 5.896 1.00 95.44 152 TRP A CA 1
ATOM 1071 C C . TRP A 1 152 ? -0.760 -6.947 5.166 1.00 95.44 152 TRP A C 1
ATOM 1073 O O . TRP A 1 152 ? -0.501 -7.684 4.215 1.00 95.44 152 TRP A O 1
ATOM 1083 N N . VAL A 1 153 ? 0.082 -6.027 5.625 1.00 94.56 153 VAL A N 1
ATOM 1084 C CA . VAL A 1 153 ? 1.433 -5.807 5.104 1.00 94.56 153 VAL A CA 1
ATOM 1085 C C . VAL A 1 153 ? 2.393 -5.661 6.278 1.00 94.56 153 VAL A C 1
ATOM 1087 O O . VAL A 1 153 ? 2.153 -4.851 7.167 1.00 94.56 153 VAL A O 1
ATOM 1090 N N . GLU A 1 154 ? 3.488 -6.409 6.269 1.00 94.06 154 GLU A N 1
ATOM 1091 C CA . GLU A 1 154 ? 4.516 -6.419 7.314 1.00 94.06 154 GLU A CA 1
ATOM 1092 C C . GLU A 1 154 ? 5.899 -6.652 6.690 1.00 94.06 154 GLU A C 1
ATOM 1094 O O . GLU A 1 154 ? 6.008 -7.109 5.550 1.00 94.06 154 GLU A O 1
ATOM 1099 N N . GLY A 1 155 ? 6.966 -6.289 7.406 1.00 91.44 155 GLY A N 1
ATOM 1100 C CA . GLY A 1 155 ? 8.339 -6.579 6.987 1.00 91.44 155 GLY A CA 1
ATOM 1101 C C . GLY A 1 155 ? 8.896 -5.658 5.902 1.00 91.44 155 GLY A C 1
ATOM 1102 O O . GLY A 1 155 ? 9.983 -5.889 5.372 1.00 91.44 155 GLY A O 1
ATOM 1103 N N . ILE A 1 156 ? 8.202 -4.560 5.583 1.00 90.38 156 ILE A N 1
ATOM 1104 C CA . ILE A 1 156 ? 8.799 -3.498 4.771 1.00 90.38 156 ILE A CA 1
ATOM 1105 C C . ILE A 1 156 ? 9.681 -2.617 5.673 1.00 90.38 156 ILE A C 1
ATOM 1107 O O . ILE A 1 156 ? 9.214 -1.651 6.283 1.00 90.38 156 ILE A O 1
ATOM 1111 N N . GLY A 1 157 ? 10.966 -2.971 5.769 1.00 83.56 157 GLY A N 1
ATOM 1112 C CA . GLY A 1 157 ? 11.973 -2.262 6.572 1.00 83.56 157 GLY A CA 1
ATOM 1113 C C . GLY A 1 157 ? 12.260 -0.827 6.109 1.00 83.56 157 GLY A C 1
ATOM 1114 O O . GLY A 1 157 ? 11.784 -0.389 5.060 1.00 83.56 157 GLY A O 1
ATOM 1115 N N . ASP A 1 158 ? 13.073 -0.085 6.858 1.00 78.56 158 ASP A N 1
ATOM 1116 C CA . ASP A 1 158 ? 13.469 1.308 6.577 1.00 78.56 158 ASP A CA 1
ATOM 1117 C C . ASP A 1 158 ? 14.788 1.454 5.812 1.00 78.56 158 ASP A C 1
ATOM 1119 O O . ASP A 1 158 ? 15.356 2.548 5.775 1.00 78.56 158 ASP A O 1
ATOM 1123 N N . ALA A 1 159 ? 15.238 0.375 5.167 1.00 83.44 159 ALA A N 1
ATOM 1124 C CA . ALA A 1 159 ? 16.418 0.389 4.316 1.00 83.44 159 ALA A CA 1
ATOM 1125 C C . ALA A 1 159 ? 16.413 1.613 3.376 1.00 83.44 159 ALA A C 1
ATOM 1127 O O . ALA A 1 159 ? 15.346 1.983 2.853 1.00 83.44 159 ALA A O 1
ATOM 1128 N N . PRO A 1 160 ? 17.585 2.238 3.150 1.00 85.12 160 PRO A N 1
ATOM 1129 C CA . PRO A 1 160 ? 17.686 3.401 2.284 1.00 85.12 160 PRO A CA 1
ATOM 1130 C C . PRO A 1 160 ? 17.128 3.083 0.889 1.00 85.12 160 PRO A C 1
ATOM 1132 O O . PRO A 1 160 ? 17.174 1.927 0.452 1.00 85.12 160 PRO A O 1
ATOM 1135 N N . PRO A 1 161 ? 16.580 4.086 0.180 1.00 88.19 161 PRO A N 1
ATOM 1136 C CA . PRO A 1 161 ? 16.118 3.877 -1.184 1.00 88.19 161 PRO A CA 1
ATOM 1137 C C . PRO A 1 161 ? 17.278 3.365 -2.060 1.00 88.19 161 PRO A C 1
ATOM 1139 O O . PRO A 1 161 ? 18.426 3.762 -1.835 1.00 88.19 161 PRO A O 1
ATOM 1142 N N . PRO A 1 162 ? 17.002 2.513 -3.065 1.00 93.75 162 PRO A N 1
ATOM 1143 C CA . PRO A 1 162 ? 18.017 2.095 -4.027 1.00 93.75 162 PRO A CA 1
ATOM 1144 C C . PRO A 1 162 ? 18.695 3.300 -4.681 1.00 93.75 162 PRO A C 1
ATOM 1146 O O . PRO A 1 162 ? 18.046 4.311 -4.954 1.00 93.75 162 PRO A O 1
ATOM 1149 N N . ARG A 1 163 ? 19.988 3.180 -4.986 1.00 94.69 163 ARG A N 1
ATOM 1150 C CA . ARG A 1 163 ? 20.768 4.242 -5.637 1.00 94.69 163 ARG A CA 1
ATOM 1151 C C . ARG A 1 163 ? 20.468 4.347 -7.126 1.00 94.69 163 ARG A C 1
ATOM 1153 O O . ARG A 1 163 ? 20.608 5.419 -7.702 1.00 94.69 163 ARG A O 1
ATOM 1160 N N . ASN A 1 164 ? 20.094 3.235 -7.756 1.00 96.38 164 ASN A N 1
ATOM 1161 C CA . ASN A 1 164 ? 19.821 3.160 -9.188 1.00 96.38 164 ASN A CA 1
ATOM 1162 C C . ASN A 1 164 ? 18.836 2.034 -9.537 1.00 96.38 164 ASN A C 1
ATOM 1164 O O . ASN A 1 164 ? 18.460 1.214 -8.694 1.00 96.38 164 ASN A O 1
ATOM 1168 N N . ILE A 1 165 ? 18.425 2.010 -10.806 1.00 96.88 165 ILE A N 1
ATOM 1169 C CA . ILE A 1 165 ? 17.510 1.015 -11.380 1.00 96.88 165 ILE A CA 1
ATOM 1170 C C . ILE A 1 165 ? 18.061 -0.410 -11.224 1.00 96.88 165 ILE A C 1
ATOM 1172 O O . ILE A 1 165 ? 17.318 -1.311 -10.831 1.00 96.88 165 ILE A O 1
ATOM 1176 N N . SER A 1 166 ? 19.353 -0.628 -11.479 1.00 96.94 166 SER A N 1
ATOM 1177 C CA . SER A 1 166 ? 19.975 -1.954 -11.367 1.00 96.94 166 SER A CA 1
ATOM 1178 C C . SER A 1 166 ? 20.006 -2.506 -9.941 1.00 96.94 166 SER A C 1
ATOM 1180 O O . SER A 1 166 ? 19.932 -3.720 -9.742 1.00 96.94 166 SER A O 1
ATOM 1182 N N . GLU A 1 167 ? 20.162 -1.646 -8.937 1.00 97.31 167 GLU A N 1
ATOM 1183 C CA . GLU A 1 167 ? 20.040 -2.014 -7.527 1.00 97.31 167 GLU A CA 1
ATOM 1184 C C . GLU A 1 167 ? 18.581 -2.337 -7.202 1.00 97.31 167 GLU A C 1
ATOM 1186 O O . GLU A 1 167 ? 18.299 -3.439 -6.741 1.00 97.31 167 GLU A O 1
ATOM 1191 N N . ALA A 1 168 ? 17.641 -1.454 -7.556 1.00 97.00 168 ALA A N 1
ATOM 1192 C CA . ALA A 1 168 ? 16.211 -1.666 -7.321 1.00 97.00 168 ALA A CA 1
ATOM 1193 C C . ALA A 1 168 ? 15.682 -2.982 -7.928 1.00 97.00 168 ALA A C 1
ATOM 1195 O O . ALA A 1 168 ? 14.882 -3.669 -7.298 1.00 97.00 168 ALA A O 1
ATOM 1196 N N . ALA A 1 169 ? 16.158 -3.365 -9.117 1.00 97.44 169 ALA A N 1
ATOM 1197 C CA . ALA A 1 169 ? 15.764 -4.600 -9.799 1.00 97.44 169 ALA A CA 1
ATOM 1198 C C . ALA A 1 169 ? 16.289 -5.886 -9.129 1.00 97.44 169 ALA A C 1
ATOM 1200 O O . ALA A 1 169 ? 15.701 -6.960 -9.294 1.00 97.44 169 ALA A O 1
ATOM 1201 N N . ARG A 1 170 ? 17.390 -5.800 -8.372 1.00 96.31 170 ARG A N 1
ATOM 1202 C CA . ARG A 1 170 ? 18.027 -6.952 -7.708 1.00 96.31 170 ARG A CA 1
ATOM 1203 C C . ARG A 1 170 ? 17.688 -7.055 -6.225 1.00 96.31 170 ARG A C 1
ATOM 1205 O O . ARG A 1 170 ? 17.747 -8.153 -5.680 1.00 96.31 170 ARG A O 1
ATOM 1212 N N . THR A 1 171 ? 17.336 -5.945 -5.582 1.00 94.00 171 THR A N 1
ATOM 1213 C CA . THR A 1 171 ? 17.016 -5.911 -4.154 1.00 94.00 171 THR A CA 1
ATOM 1214 C C . THR A 1 171 ? 15.766 -6.731 -3.840 1.00 94.00 171 THR A C 1
ATOM 1216 O O . THR A 1 171 ? 14.741 -6.624 -4.514 1.00 94.00 171 THR A O 1
ATOM 1219 N N . ASN A 1 172 ? 15.853 -7.530 -2.776 1.00 91.56 172 ASN A N 1
ATOM 1220 C CA . ASN A 1 172 ? 14.745 -8.304 -2.225 1.00 91.56 172 ASN A CA 1
ATOM 1221 C C . ASN A 1 172 ? 14.262 -7.702 -0.901 1.00 91.56 172 ASN A C 1
ATOM 1223 O O . ASN A 1 172 ? 14.991 -6.960 -0.244 1.00 91.56 172 ASN A O 1
ATOM 1227 N N . LEU A 1 173 ? 13.039 -8.051 -0.506 1.00 92.00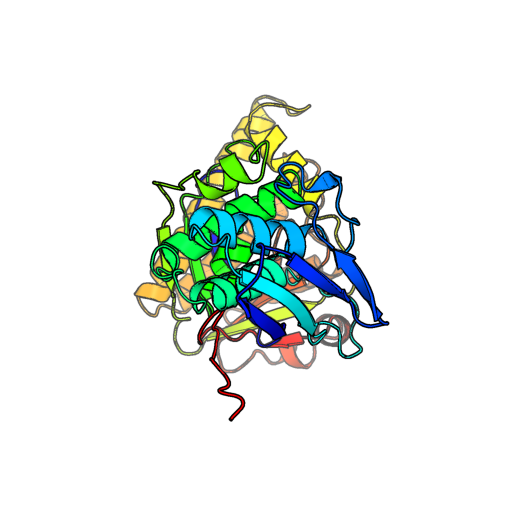 173 LEU A N 1
ATOM 1228 C CA . LEU A 1 173 ? 12.495 -7.783 0.823 1.00 92.00 173 LEU A CA 1
ATOM 1229 C C . LEU A 1 173 ? 12.242 -9.136 1.510 1.00 92.00 173 LEU A C 1
ATOM 1231 O O . LEU A 1 173 ? 11.151 -9.678 1.361 1.00 92.00 173 LEU A O 1
ATOM 1235 N N . PRO A 1 174 ? 13.250 -9.730 2.178 1.00 89.56 174 PRO A N 1
ATOM 1236 C CA . PRO A 1 174 ? 13.153 -11.099 2.697 1.00 89.56 174 PRO A CA 1
ATOM 1237 C C . PRO A 1 174 ? 12.086 -11.252 3.785 1.00 89.56 174 PRO A C 1
ATOM 1239 O O . PRO A 1 174 ? 11.455 -12.299 3.868 1.00 89.56 174 PRO A O 1
ATOM 1242 N N . ASP A 1 175 ? 11.851 -10.196 4.563 1.00 92.44 175 ASP A N 1
ATOM 1243 C CA . ASP A 1 175 ? 10.885 -10.204 5.664 1.00 92.44 175 ASP A CA 1
ATOM 1244 C C . ASP A 1 175 ? 9.469 -9.809 5.214 1.00 92.44 175 ASP A C 1
ATOM 1246 O O . ASP A 1 175 ? 8.544 -9.808 6.025 1.00 92.44 175 ASP A O 1
ATOM 1250 N N . LEU A 1 176 ? 9.282 -9.454 3.933 1.00 94.19 176 LEU A N 1
ATOM 1251 C CA . LEU A 1 176 ? 7.994 -9.008 3.408 1.00 94.19 176 LEU A CA 1
ATOM 1252 C C . LEU A 1 176 ? 6.943 -10.106 3.567 1.00 94.19 176 LEU A C 1
ATOM 1254 O O . LEU A 1 176 ? 7.018 -11.160 2.937 1.00 94.19 176 LEU A O 1
ATOM 1258 N N . SER A 1 177 ? 5.903 -9.791 4.329 1.00 94.12 177 SER A N 1
ATOM 1259 C CA . SER A 1 177 ? 4.718 -10.623 4.476 1.00 94.12 177 SER A CA 1
ATOM 1260 C C . SER A 1 177 ? 3.495 -9.821 4.071 1.00 94.12 177 SER A C 1
ATOM 1262 O O . SER A 1 177 ? 3.236 -8.737 4.599 1.00 94.12 177 SER A O 1
ATOM 1264 N N . VAL A 1 178 ? 2.749 -10.343 3.100 1.00 94.00 178 VAL A N 1
ATOM 1265 C CA . VAL A 1 178 ? 1.516 -9.730 2.611 1.00 94.00 178 VAL A CA 1
ATOM 1266 C C . VAL A 1 178 ? 0.434 -10.790 2.558 1.00 94.00 178 VAL A C 1
ATOM 1268 O O . VAL A 1 178 ? 0.660 -11.885 2.049 1.00 94.00 178 VAL A O 1
ATOM 1271 N N . ALA A 1 179 ? -0.738 -10.472 3.099 1.00 92.88 179 ALA A N 1
ATOM 1272 C CA . ALA A 1 179 ? -1.874 -11.382 3.096 1.00 92.88 179 ALA A CA 1
ATOM 1273 C C . ALA A 1 179 ? -3.187 -10.611 2.907 1.00 92.88 179 ALA A C 1
ATOM 1275 O O . ALA A 1 179 ? -3.364 -9.564 3.537 1.00 92.88 179 ALA A O 1
ATOM 1276 N N . PRO A 1 180 ? -4.125 -11.115 2.086 1.00 93.50 180 PRO A N 1
ATOM 1277 C CA . PRO A 1 180 ? -5.472 -10.570 2.054 1.00 93.50 180 PRO A CA 1
ATOM 1278 C C . PRO A 1 180 ? -6.152 -10.779 3.414 1.00 93.50 180 PRO A C 1
ATOM 1280 O O . PRO A 1 180 ? -5.905 -11.763 4.114 1.00 93.50 180 PRO A O 1
ATOM 1283 N N . LEU A 1 181 ? -7.013 -9.840 3.783 1.00 94.50 181 LEU A N 1
ATOM 1284 C CA . LEU A 1 181 ? -7.880 -9.903 4.949 1.00 94.50 181 LEU A CA 1
ATOM 1285 C C . LEU A 1 181 ? -9.329 -9.748 4.497 1.00 94.50 181 LEU A C 1
ATOM 1287 O O . LEU A 1 181 ? -9.625 -9.019 3.554 1.00 94.50 181 LEU A O 1
ATOM 1291 N N . GLU A 1 182 ? -10.239 -10.381 5.223 1.00 94.38 182 GLU A N 1
ATOM 1292 C CA . GLU A 1 182 ? -11.671 -10.152 5.068 1.00 94.38 182 GLU A CA 1
ATOM 1293 C C . GLU A 1 182 ? -12.176 -9.311 6.235 1.00 94.38 182 GLU A C 1
ATOM 1295 O O . GLU A 1 182 ? -11.803 -9.526 7.391 1.00 94.38 182 GLU A O 1
ATOM 1300 N N . LEU A 1 183 ? -13.009 -8.318 5.930 1.00 94.81 183 LEU A N 1
ATOM 1301 C CA . LEU A 1 183 ? -13.630 -7.515 6.971 1.00 94.81 183 LEU A CA 1
ATOM 1302 C C . LEU A 1 183 ? -14.670 -8.372 7.717 1.00 94.81 183 LEU A C 1
ATOM 1304 O O . LEU A 1 183 ? -15.444 -9.059 7.048 1.00 94.81 183 LEU A O 1
ATOM 1308 N N . PRO A 1 184 ? -14.745 -8.316 9.062 1.00 96.56 184 PRO A N 1
ATOM 1309 C CA . PRO A 1 184 ? -15.769 -9.046 9.797 1.00 96.56 184 PRO A CA 1
ATOM 1310 C C . PRO A 1 184 ? -17.188 -8.737 9.310 1.00 96.56 184 PRO A C 1
ATOM 1312 O O . PRO A 1 184 ? -17.527 -7.591 9.002 1.00 96.56 184 PRO A O 1
ATOM 1315 N N . ALA A 1 185 ? -18.030 -9.764 9.283 1.00 94.50 185 ALA A N 1
ATOM 1316 C CA . ALA A 1 185 ? -19.412 -9.690 8.850 1.00 94.50 185 ALA A CA 1
ATOM 1317 C C . ALA A 1 185 ? -20.194 -8.626 9.633 1.00 94.50 185 ALA A C 1
ATOM 1319 O O . ALA A 1 185 ? -20.046 -8.462 10.846 1.00 94.50 185 ALA A O 1
ATOM 1320 N N . GLY A 1 186 ? -21.057 -7.903 8.919 1.00 93.19 186 GLY A N 1
ATOM 1321 C CA . GLY A 1 186 ? -21.852 -6.817 9.490 1.00 93.19 186 GLY A CA 1
ATOM 1322 C C . GLY A 1 186 ? -21.083 -5.509 9.692 1.00 93.19 186 GLY A C 1
ATOM 1323 O O . GLY A 1 186 ? -21.680 -4.555 10.190 1.00 93.19 186 GLY A O 1
ATOM 1324 N N . LEU A 1 187 ? -19.805 -5.442 9.303 1.00 94.81 187 LEU A N 1
ATOM 1325 C CA . LEU A 1 187 ? -19.048 -4.197 9.244 1.00 94.81 187 LEU A CA 1
ATOM 1326 C C . LEU A 1 187 ? -18.912 -3.675 7.811 1.00 94.81 187 LEU A C 1
ATOM 1328 O O . LEU A 1 187 ? -18.816 -4.439 6.854 1.00 94.81 187 LEU A O 1
ATOM 1332 N N . ASP A 1 188 ? -18.857 -2.354 7.694 1.00 92.31 188 ASP A N 1
ATOM 1333 C CA . ASP A 1 188 ? -18.583 -1.600 6.476 1.00 92.31 188 ASP A CA 1
ATOM 1334 C C . ASP A 1 188 ? -17.418 -0.634 6.731 1.00 92.31 188 ASP A C 1
ATOM 1336 O O . ASP A 1 188 ? -17.332 -0.016 7.797 1.00 92.31 188 ASP A O 1
ATOM 1340 N N . LEU A 1 189 ? -16.508 -0.509 5.764 1.00 91.62 189 LEU A N 1
ATOM 1341 C CA . LEU A 1 189 ? -15.330 0.349 5.857 1.00 91.62 189 LEU A CA 1
ATOM 1342 C C . LEU A 1 189 ? -15.457 1.511 4.868 1.00 91.62 189 LEU A C 1
ATOM 1344 O O . LEU A 1 189 ? -15.516 1.320 3.653 1.00 91.62 189 LEU A O 1
ATOM 1348 N N . ARG A 1 190 ? -15.428 2.741 5.384 1.00 88.38 190 ARG A N 1
ATOM 1349 C CA . ARG A 1 190 ? -15.572 3.963 4.582 1.00 88.38 190 ARG A CA 1
ATOM 1350 C C . ARG A 1 190 ? -14.389 4.898 4.738 1.00 88.38 190 ARG A C 1
ATOM 1352 O O . ARG A 1 190 ? -13.830 5.034 5.823 1.00 88.38 190 ARG A O 1
ATOM 1359 N N . ALA A 1 191 ? -14.050 5.591 3.658 1.00 86.62 191 ALA A N 1
ATOM 1360 C CA . ALA A 1 191 ? -13.147 6.729 3.680 1.00 86.62 191 ALA A CA 1
ATOM 1361 C C . ALA A 1 191 ? -13.943 8.041 3.714 1.00 86.62 191 ALA A C 1
ATOM 1363 O O . ALA A 1 191 ? -14.927 8.213 2.996 1.00 86.62 191 ALA A O 1
ATOM 1364 N N . LEU A 1 192 ? -13.489 8.981 4.534 1.00 84.12 192 LEU A N 1
ATOM 1365 C CA . LEU A 1 192 ? -13.992 10.350 4.626 1.00 84.12 192 LEU A CA 1
ATOM 1366 C C . LEU A 1 192 ? -12.925 11.274 4.047 1.00 84.12 192 LEU A C 1
ATOM 1368 O O . LEU A 1 192 ? -11.840 11.376 4.625 1.00 84.12 192 LEU A O 1
ATOM 1372 N N . ALA A 1 193 ? -13.194 11.924 2.917 1.00 78.94 193 ALA A N 1
ATOM 1373 C CA . ALA A 1 193 ? -12.230 12.830 2.300 1.00 78.94 193 ALA A CA 1
ATOM 1374 C C . ALA A 1 193 ? -12.229 14.169 3.047 1.00 78.94 193 ALA A C 1
ATOM 1376 O O . ALA A 1 193 ? -13.227 14.856 3.143 1.00 78.94 193 ALA A O 1
ATOM 1377 N N . THR A 1 194 ? -11.105 14.609 3.597 1.00 71.25 194 THR A N 1
ATOM 1378 C CA . THR A 1 194 ? -11.112 15.866 4.369 1.00 71.25 194 THR A CA 1
ATOM 1379 C C . THR A 1 194 ? -11.174 17.124 3.503 1.00 71.25 194 THR A C 1
ATOM 1381 O O . THR A 1 194 ? -11.288 18.229 4.031 1.00 71.25 194 THR A O 1
ATOM 1384 N N . GLY A 1 195 ? -11.006 16.982 2.183 1.00 67.00 195 GLY A N 1
ATOM 1385 C CA . GLY A 1 195 ? -10.852 18.098 1.246 1.00 67.00 195 GLY A CA 1
ATOM 1386 C C . GLY A 1 195 ? -9.580 18.932 1.467 1.00 67.00 195 GLY A C 1
ATOM 1387 O O . GLY A 1 1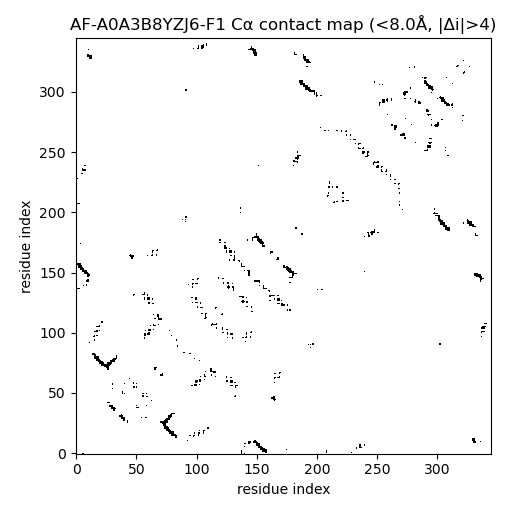95 ? -9.360 19.909 0.757 1.00 67.00 195 GLY A O 1
ATOM 1388 N N . ARG A 1 196 ? -8.729 18.561 2.436 1.00 67.75 196 ARG A N 1
ATOM 1389 C CA . ARG A 1 196 ? -7.501 19.274 2.800 1.00 67.75 196 ARG A CA 1
ATOM 1390 C C . ARG A 1 196 ? -6.284 18.402 2.500 1.00 67.75 196 ARG A C 1
ATOM 1392 O O . ARG A 1 196 ? -6.065 17.437 3.228 1.00 67.75 196 ARG A O 1
ATOM 1399 N N . PRO A 1 197 ? -5.471 18.735 1.486 1.00 65.19 197 PRO A N 1
ATOM 1400 C CA . PRO A 1 197 ? -4.239 18.004 1.215 1.00 65.19 197 PRO A CA 1
ATOM 1401 C C . PRO A 1 197 ? -3.298 18.061 2.423 1.00 65.19 197 PRO A C 1
ATOM 1403 O O . PRO A 1 197 ? -2.975 19.149 2.912 1.00 65.19 197 PRO A O 1
ATOM 1406 N N . ALA A 1 198 ? -2.824 16.911 2.896 1.00 65.75 198 ALA A N 1
ATOM 1407 C CA . ALA A 1 198 ? -1.757 16.845 3.884 1.00 65.75 198 ALA A CA 1
ATOM 1408 C C . ALA A 1 198 ? -0.418 16.540 3.206 1.00 65.75 198 ALA A C 1
ATOM 1410 O O . ALA A 1 198 ? -0.300 15.691 2.329 1.00 65.75 198 ALA A O 1
ATOM 1411 N N . ARG A 1 199 ? 0.652 17.211 3.653 1.00 65.06 199 ARG A N 1
ATOM 1412 C CA . ARG A 1 199 ? 2.028 16.820 3.305 1.00 65.06 199 ARG A CA 1
ATOM 1413 C C . ARG A 1 199 ? 2.424 15.595 4.134 1.00 65.06 199 ARG A C 1
ATOM 1415 O O . ARG A 1 199 ? 3.126 15.721 5.137 1.00 65.06 199 ARG A O 1
ATOM 1422 N N . SER A 1 200 ? 1.930 14.425 3.748 1.00 66.00 200 SER A N 1
ATOM 1423 C CA . SER A 1 200 ? 2.077 13.167 4.490 1.00 66.00 200 SER A CA 1
ATOM 1424 C C . SER A 1 200 ? 3.531 12.653 4.491 1.00 66.00 200 SER A C 1
ATOM 1426 O O . SER A 1 200 ? 3.987 12.120 5.503 1.00 66.00 200 SER A O 1
ATOM 1428 N N . GLY A 1 201 ? 4.304 12.916 3.426 1.00 67.62 201 GLY A N 1
ATOM 1429 C CA . GLY A 1 201 ? 5.727 12.552 3.316 1.00 67.62 201 GLY A CA 1
ATOM 1430 C C . GLY A 1 201 ? 6.624 13.161 4.410 1.00 67.62 201 GLY A C 1
ATOM 1431 O O . GLY A 1 201 ? 7.211 12.406 5.188 1.00 67.62 201 GLY A O 1
ATOM 1432 N N . PRO A 1 202 ? 6.704 14.502 4.541 1.00 69.25 202 PRO A N 1
ATOM 1433 C CA . PRO A 1 202 ? 7.489 15.152 5.595 1.00 69.25 202 PRO A CA 1
ATOM 1434 C C . PRO A 1 202 ? 7.076 14.752 7.017 1.00 69.25 202 PRO A C 1
ATOM 1436 O O . PRO A 1 202 ? 7.942 14.576 7.870 1.00 69.25 202 PRO A O 1
ATOM 1439 N N . ARG A 1 203 ? 5.775 14.550 7.281 1.00 74.12 203 ARG A N 1
ATOM 1440 C CA . ARG A 1 203 ? 5.292 14.113 8.607 1.00 74.12 203 ARG A CA 1
ATOM 1441 C C . ARG A 1 203 ? 5.739 12.692 8.936 1.00 74.12 203 ARG A C 1
ATOM 1443 O O . ARG A 1 203 ? 6.259 12.454 10.021 1.00 74.12 203 ARG A O 1
ATOM 1450 N N . ALA A 1 204 ? 5.592 11.763 7.991 1.00 74.00 204 ALA A N 1
ATOM 1451 C CA . ALA A 1 204 ? 6.058 10.391 8.165 1.00 74.00 204 ALA A CA 1
ATOM 1452 C C . ALA A 1 204 ? 7.588 10.317 8.309 1.00 74.00 204 ALA A C 1
ATOM 1454 O O . ALA A 1 204 ? 8.098 9.493 9.064 1.00 74.00 204 ALA A O 1
ATOM 1455 N N . ALA A 1 205 ? 8.334 11.175 7.605 1.00 73.56 205 ALA A N 1
ATOM 1456 C CA . ALA A 1 205 ? 9.782 11.291 7.770 1.00 73.56 205 ALA A CA 1
ATOM 1457 C C . ALA A 1 205 ? 10.162 11.822 9.159 1.00 73.56 205 ALA A C 1
ATOM 1459 O O . ALA A 1 205 ? 10.994 11.210 9.819 1.00 73.56 205 ALA A O 1
ATOM 1460 N N . HIS A 1 206 ? 9.506 12.887 9.633 1.00 73.81 206 HIS A N 1
ATOM 1461 C CA . HIS A 1 206 ? 9.730 13.433 10.973 1.00 73.81 206 HIS A CA 1
ATOM 1462 C C . HIS A 1 206 ? 9.475 12.380 12.057 1.00 73.81 206 HIS A C 1
ATOM 1464 O O . HIS A 1 206 ? 10.290 12.207 12.957 1.00 73.81 206 HIS A O 1
ATOM 1470 N N . PHE A 1 207 ? 8.371 11.637 11.943 1.00 75.81 207 PHE A N 1
ATOM 1471 C CA . PHE A 1 207 ? 8.022 10.589 12.897 1.00 75.81 207 PHE A CA 1
ATOM 1472 C C . PHE A 1 207 ? 9.062 9.457 12.936 1.00 75.81 207 PHE A C 1
ATOM 1474 O O . PHE A 1 207 ? 9.486 9.043 14.012 1.00 75.81 207 PHE A O 1
ATOM 1481 N N . ARG A 1 208 ? 9.530 8.993 11.768 1.00 75.50 208 ARG A N 1
ATOM 1482 C CA . ARG A 1 208 ? 10.598 7.981 11.683 1.00 75.50 208 ARG A CA 1
ATOM 1483 C C . ARG A 1 208 ? 11.915 8.480 12.268 1.00 75.50 208 ARG A C 1
ATOM 1485 O O . ARG A 1 208 ? 12.559 7.750 13.007 1.00 75.50 208 ARG A O 1
ATOM 1492 N N . HIS A 1 209 ? 12.288 9.721 11.964 1.00 78.00 209 HIS A N 1
ATOM 1493 C CA . HIS A 1 209 ? 13.502 10.339 12.490 1.00 78.00 209 HIS A CA 1
ATOM 1494 C C . HIS A 1 209 ? 13.460 10.406 14.025 1.00 78.00 209 HIS A C 1
ATOM 1496 O O . HIS A 1 209 ? 14.395 9.963 14.68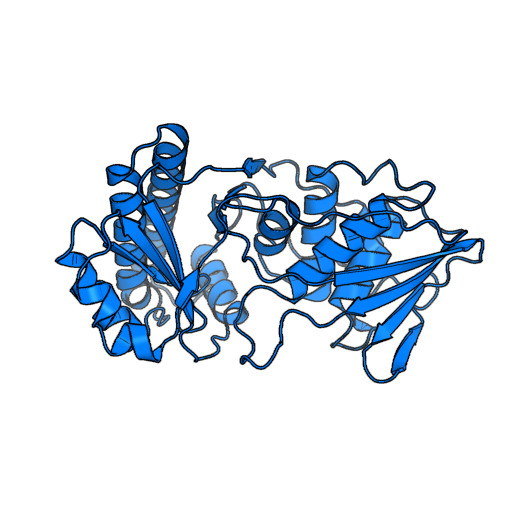5 1.00 78.00 209 HIS A O 1
ATOM 1502 N N . ALA A 1 210 ? 12.324 10.830 14.589 1.00 75.88 210 ALA A N 1
ATOM 1503 C CA . ALA A 1 210 ? 12.106 10.870 16.032 1.00 75.88 210 ALA A CA 1
ATOM 1504 C C . ALA A 1 210 ? 12.176 9.479 16.691 1.00 75.88 210 ALA A C 1
ATOM 1506 O O . ALA A 1 210 ? 12.772 9.337 17.757 1.00 75.88 210 ALA A O 1
ATOM 1507 N N . LEU A 1 211 ? 11.618 8.441 16.056 1.00 75.38 211 LEU A N 1
ATOM 1508 C CA . LEU A 1 211 ? 11.715 7.059 16.546 1.00 75.38 211 LEU A CA 1
ATOM 1509 C C . LEU A 1 211 ? 13.134 6.490 16.493 1.00 75.38 211 LEU A C 1
ATOM 1511 O O . LEU A 1 211 ? 13.505 5.724 17.378 1.00 75.38 211 LEU A O 1
ATOM 1515 N N . ALA A 1 212 ? 13.932 6.897 15.507 1.00 74.81 212 ALA A N 1
ATOM 1516 C CA . ALA A 1 212 ? 15.349 6.556 15.416 1.00 74.81 212 ALA A CA 1
ATOM 1517 C C . ALA A 1 212 ? 16.220 7.296 16.457 1.00 74.81 212 ALA A C 1
ATOM 1519 O O . ALA A 1 212 ? 17.442 7.197 16.425 1.00 74.81 212 ALA A O 1
ATOM 1520 N N . GLY A 1 213 ? 15.611 8.054 17.379 1.00 69.62 213 GLY A N 1
ATOM 1521 C CA . GLY A 1 213 ? 16.325 8.839 18.388 1.00 69.62 213 GLY A CA 1
ATOM 1522 C C . GLY A 1 213 ? 16.920 10.135 17.838 1.00 69.62 213 GLY A C 1
ATOM 1523 O O . GLY A 1 213 ? 17.722 10.782 18.507 1.00 69.62 213 GLY A O 1
ATOM 1524 N N . HIS A 1 214 ? 16.534 10.537 16.627 1.00 69.19 214 HIS A N 1
ATOM 1525 C CA . HIS A 1 214 ? 17.013 11.756 16.001 1.00 69.19 214 HIS A CA 1
ATOM 1526 C C . HIS A 1 214 ? 15.940 12.850 16.073 1.00 69.19 214 HIS A C 1
ATOM 1528 O O . HIS A 1 214 ? 14.885 12.784 15.441 1.00 69.19 214 HIS A O 1
ATOM 1534 N N . GLY A 1 215 ? 16.200 13.909 16.834 1.00 70.06 215 GLY A N 1
ATOM 1535 C CA . GLY A 1 215 ? 15.287 15.045 16.947 1.00 70.06 215 GLY A CA 1
ATOM 1536 C C . GLY A 1 215 ? 15.357 15.727 18.311 1.00 70.06 215 GLY A C 1
ATOM 1537 O O . GLY A 1 215 ? 16.133 15.311 19.164 1.00 70.06 215 GLY A O 1
ATOM 1538 N N . PRO A 1 216 ? 14.545 16.772 18.535 1.00 76.31 216 PRO A N 1
ATOM 1539 C CA . PRO A 1 216 ? 14.589 17.568 19.761 1.00 76.31 216 PRO A CA 1
ATOM 1540 C C . PRO A 1 216 ? 13.813 16.941 20.935 1.00 76.31 216 PRO A C 1
ATOM 1542 O O . PRO A 1 216 ? 13.549 17.628 21.920 1.00 76.31 216 PRO A O 1
ATOM 1545 N N . LEU A 1 217 ? 13.379 15.677 20.835 1.00 80.94 217 LEU A N 1
ATOM 1546 C CA . LEU A 1 217 ? 12.618 15.030 21.906 1.00 80.94 217 LEU A CA 1
ATOM 1547 C C . LEU A 1 217 ? 13.517 14.755 23.115 1.00 80.94 217 LEU A C 1
ATOM 1549 O O . LEU A 1 217 ? 14.646 14.296 22.970 1.00 80.94 217 LEU A O 1
ATOM 1553 N N . SER A 1 218 ? 12.988 14.993 24.316 1.00 85.06 218 SER A N 1
ATOM 1554 C CA . SER A 1 218 ? 13.617 14.519 25.551 1.00 85.06 218 SER A CA 1
ATOM 1555 C C . SER A 1 218 ? 13.604 12.988 25.608 1.00 85.06 218 SER A C 1
ATOM 1557 O O . SER A 1 218 ? 12.793 12.349 24.935 1.00 85.06 218 SER A O 1
ATOM 1559 N N . GLU A 1 219 ? 14.430 12.386 26.469 1.00 85.94 219 GLU A N 1
ATOM 1560 C CA . GLU A 1 219 ? 14.425 10.926 26.671 1.00 85.94 219 GLU A CA 1
ATOM 1561 C C . GLU A 1 219 ? 13.027 10.407 27.050 1.00 85.94 219 GLU A C 1
ATOM 1563 O O . GLU A 1 219 ? 12.554 9.406 26.517 1.00 85.94 219 GLU A O 1
ATOM 1568 N N . ALA A 1 220 ? 12.307 11.146 27.901 1.00 86.56 220 ALA A N 1
ATOM 1569 C CA . ALA A 1 220 ? 10.924 10.830 28.253 1.00 86.56 220 ALA A CA 1
ATOM 1570 C C . ALA A 1 220 ? 9.980 10.884 27.035 1.00 86.56 220 ALA A C 1
ATOM 1572 O O . ALA A 1 220 ? 9.114 10.022 26.886 1.00 86.56 220 ALA A O 1
ATOM 1573 N N . GLY A 1 221 ? 10.160 11.863 26.142 1.00 86.69 221 GLY A N 1
ATOM 1574 C CA . GLY A 1 221 ? 9.410 11.963 24.888 1.00 86.69 221 GLY A CA 1
ATOM 1575 C C . GLY A 1 221 ? 9.717 10.812 23.927 1.00 86.69 221 GLY A C 1
ATOM 1576 O O . GLY A 1 221 ? 8.796 10.230 23.357 1.00 86.69 221 GLY A O 1
ATOM 1577 N N . ALA A 1 222 ? 10.988 10.428 23.799 1.00 85.75 222 ALA A N 1
ATOM 1578 C CA . ALA A 1 222 ? 11.409 9.285 22.994 1.00 85.75 222 ALA A CA 1
ATOM 1579 C C . ALA A 1 222 ? 10.844 7.962 23.545 1.00 85.75 222 ALA A C 1
ATOM 1581 O O . ALA A 1 222 ? 10.313 7.154 22.783 1.00 85.75 222 ALA A O 1
ATOM 1582 N N . GLN A 1 223 ? 10.864 7.765 24.868 1.00 88.62 223 GLN A N 1
ATOM 1583 C CA . GLN A 1 223 ? 10.250 6.607 25.523 1.00 88.62 223 GLN A CA 1
ATOM 1584 C C . GLN A 1 223 ? 8.733 6.555 25.291 1.00 88.62 223 GLN A C 1
ATOM 1586 O O . GLN A 1 223 ? 8.198 5.497 24.959 1.00 88.62 223 GLN A O 1
ATOM 1591 N N . ALA A 1 224 ? 8.040 7.690 25.414 1.00 90.62 224 ALA A N 1
ATOM 1592 C CA . ALA A 1 224 ? 6.609 7.780 25.135 1.00 90.62 224 ALA A CA 1
ATOM 1593 C C . ALA A 1 224 ? 6.288 7.482 23.661 1.00 90.62 224 ALA A C 1
ATOM 1595 O O . ALA A 1 224 ? 5.281 6.838 23.370 1.00 90.62 224 ALA A O 1
ATOM 1596 N N . LEU A 1 225 ? 7.152 7.899 22.732 1.00 88.69 225 LEU A N 1
ATOM 1597 C CA . LEU A 1 225 ? 7.008 7.615 21.305 1.00 88.69 225 LEU A CA 1
ATOM 1598 C C . LEU A 1 225 ? 7.205 6.127 20.985 1.00 88.69 225 LEU A C 1
ATOM 1600 O O . LEU A 1 225 ? 6.445 5.564 20.199 1.00 88.69 225 LEU A O 1
ATOM 1604 N N . ARG A 1 226 ? 8.186 5.476 21.626 1.00 89.00 226 ARG A N 1
ATOM 1605 C CA . ARG A 1 226 ? 8.391 4.022 21.529 1.00 89.00 226 ARG A CA 1
ATOM 1606 C C . ARG A 1 226 ? 7.176 3.259 22.057 1.00 89.00 226 ARG A C 1
ATOM 1608 O O . ARG A 1 226 ? 6.651 2.408 21.348 1.00 89.00 226 ARG A O 1
ATOM 1615 N N . ALA A 1 227 ? 6.678 3.625 23.240 1.00 92.19 227 ALA A N 1
ATOM 1616 C CA . ALA A 1 227 ? 5.475 3.024 23.819 1.00 92.19 227 ALA A CA 1
ATOM 1617 C C . ALA A 1 227 ? 4.239 3.226 22.926 1.00 92.19 227 ALA A C 1
ATOM 1619 O O . ALA A 1 227 ? 3.466 2.298 22.710 1.00 92.19 227 ALA A O 1
ATOM 1620 N N . TRP A 1 228 ? 4.083 4.421 22.347 1.00 92.75 228 TRP A N 1
ATOM 1621 C CA . TRP A 1 228 ? 3.035 4.694 21.365 1.00 92.75 228 TRP A CA 1
ATOM 1622 C C . TRP A 1 228 ? 3.123 3.758 20.153 1.00 92.75 228 TRP A C 1
ATOM 1624 O O . TRP A 1 228 ? 2.093 3.252 19.710 1.00 92.75 228 TRP A O 1
ATOM 1634 N N . ASN A 1 229 ? 4.333 3.514 19.631 1.00 91.00 229 ASN A N 1
ATOM 1635 C CA . ASN A 1 229 ? 4.531 2.623 18.488 1.00 91.00 229 ASN A CA 1
ATOM 1636 C C . ASN A 1 229 ? 4.140 1.185 18.842 1.00 91.00 229 ASN A C 1
ATOM 1638 O O . ASN A 1 229 ? 3.373 0.581 18.102 1.00 91.00 229 ASN A O 1
ATOM 1642 N N . THR A 1 230 ? 4.569 0.686 20.006 1.00 93.62 230 THR A N 1
ATOM 1643 C CA . THR A 1 230 ? 4.173 -0.637 20.511 1.00 93.62 230 THR A CA 1
ATOM 1644 C C . THR A 1 230 ? 2.653 -0.781 20.593 1.00 93.62 230 THR A C 1
ATOM 1646 O O . THR A 1 230 ? 2.102 -1.715 20.019 1.00 93.62 230 THR A O 1
ATOM 1649 N N . CYS A 1 231 ? 1.953 0.179 21.205 1.00 95.31 231 CYS A N 1
ATOM 1650 C CA . CYS A 1 231 ? 0.491 0.127 21.296 1.00 95.31 231 CYS A CA 1
ATOM 1651 C C . CYS A 1 231 ? -0.197 0.208 19.921 1.00 95.31 231 CYS A C 1
ATOM 1653 O O . CYS A 1 231 ? -1.254 -0.387 19.718 1.00 95.31 231 CYS A O 1
ATOM 1655 N N . MET A 1 232 ? 0.375 0.940 18.957 1.00 93.75 232 MET A N 1
ATOM 1656 C CA . MET A 1 232 ? -0.165 1.002 17.593 1.00 93.75 232 MET A CA 1
ATOM 1657 C C . MET A 1 232 ? -0.004 -0.340 16.867 1.00 93.75 232 MET A C 1
ATOM 1659 O O . MET A 1 232 ? -0.913 -0.764 16.145 1.00 93.75 232 MET A O 1
ATOM 1663 N N . THR A 1 233 ? 1.122 -1.023 17.077 1.00 94.62 233 THR A N 1
ATOM 1664 C CA . THR A 1 233 ? 1.358 -2.382 16.578 1.00 94.62 233 THR A CA 1
ATOM 1665 C C . THR A 1 233 ? 0.369 -3.370 17.194 1.00 94.62 233 THR A C 1
ATOM 1667 O O . THR A 1 233 ? -0.256 -4.129 16.455 1.00 94.62 233 THR A O 1
ATOM 1670 N N . GLU A 1 234 ? 0.136 -3.313 18.507 1.00 96.31 234 GLU A N 1
ATOM 1671 C CA . GLU A 1 234 ? -0.859 -4.146 19.201 1.00 96.31 234 GLU A CA 1
ATOM 1672 C C . GLU A 1 234 ? -2.274 -3.931 18.647 1.00 96.31 234 GLU A C 1
ATOM 1674 O O . GLU A 1 234 ? -2.927 -4.893 18.245 1.00 96.31 234 GLU A O 1
ATOM 1679 N N . ALA A 1 235 ? -2.721 -2.676 18.511 1.00 96.75 235 ALA A N 1
ATOM 1680 C CA . ALA A 1 235 ? -4.025 -2.359 17.925 1.00 96.75 235 ALA A CA 1
ATOM 1681 C C . ALA A 1 235 ? -4.148 -2.873 16.476 1.00 96.75 235 ALA A C 1
ATOM 1683 O O . ALA A 1 235 ? -5.193 -3.376 16.060 1.00 96.75 235 ALA A O 1
ATOM 1684 N N . THR A 1 236 ? -3.066 -2.800 15.697 1.00 96.56 236 THR A N 1
ATOM 1685 C CA . THR A 1 236 ? -3.027 -3.319 14.322 1.00 96.56 236 THR A CA 1
ATOM 1686 C C . THR A 1 236 ? -3.124 -4.849 14.295 1.00 96.56 236 THR A C 1
ATOM 1688 O O . THR A 1 236 ? -3.873 -5.412 13.492 1.00 96.56 236 THR A O 1
ATOM 1691 N N . GLN A 1 237 ? -2.422 -5.536 15.198 1.00 97.19 237 GLN A N 1
ATOM 1692 C CA . GLN A 1 237 ? -2.510 -6.987 15.359 1.00 97.19 237 GLN A CA 1
ATOM 1693 C C . GLN A 1 237 ? -3.898 -7.428 15.831 1.00 97.19 237 GLN A C 1
ATOM 1695 O O . GLN A 1 237 ? -4.424 -8.416 15.323 1.00 97.19 237 GLN A O 1
ATOM 1700 N N . ASP A 1 238 ? -4.524 -6.697 16.749 1.00 98.25 238 ASP A N 1
ATOM 1701 C CA . ASP A 1 238 ? -5.878 -6.992 17.214 1.00 98.25 238 ASP A CA 1
ATOM 1702 C C . ASP A 1 238 ? -6.915 -6.792 16.110 1.00 98.25 238 ASP A C 1
ATOM 1704 O O . ASP A 1 238 ? -7.811 -7.625 15.961 1.00 98.25 238 ASP A O 1
ATOM 1708 N N . PHE A 1 239 ? -6.745 -5.785 15.248 1.00 98.06 239 PHE A N 1
ATOM 1709 C CA . PHE A 1 239 ? -7.569 -5.646 14.047 1.00 98.06 239 PHE A CA 1
ATOM 1710 C C . PHE A 1 239 ? -7.406 -6.848 13.100 1.00 98.06 239 PHE A C 1
ATOM 1712 O O . PHE A 1 239 ? -8.395 -7.378 12.592 1.00 98.06 239 PHE A O 1
ATOM 1719 N N . ARG A 1 240 ? -6.177 -7.343 12.895 1.00 97.62 240 ARG A N 1
ATOM 1720 C CA . ARG A 1 240 ? -5.937 -8.567 12.110 1.00 97.62 240 ARG A CA 1
ATOM 1721 C C . ARG A 1 240 ? -6.603 -9.785 12.750 1.00 97.62 240 ARG A C 1
ATOM 1723 O O . ARG A 1 240 ? -7.292 -10.5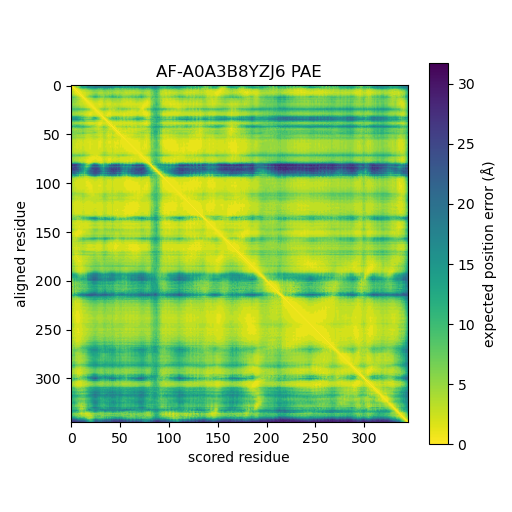25 12.053 1.00 97.62 240 ARG A O 1
ATOM 1730 N N . LYS A 1 241 ? -6.440 -9.989 14.062 1.00 98.25 241 LYS A N 1
ATOM 1731 C CA . LYS A 1 241 ? -7.110 -11.072 14.806 1.00 98.25 241 LYS A CA 1
ATOM 1732 C C . LYS A 1 241 ? -8.627 -10.969 14.679 1.00 98.25 241 LYS A C 1
ATOM 1734 O O . LYS A 1 241 ? -9.292 -11.993 14.564 1.00 98.25 241 LYS A O 1
ATOM 1739 N N . ALA A 1 242 ? -9.174 -9.756 14.684 1.00 98.25 242 ALA A N 1
ATOM 1740 C CA . ALA A 1 242 ? -10.595 -9.524 14.491 1.00 98.25 242 ALA A CA 1
ATOM 1741 C C . ALA A 1 242 ? -11.064 -9.989 13.109 1.00 98.25 242 ALA A C 1
ATOM 1743 O O . ALA A 1 242 ? -12.061 -10.699 13.026 1.00 98.25 242 ALA A O 1
ATOM 1744 N N . CYS A 1 243 ? -10.317 -9.654 12.053 1.00 97.69 243 CYS A N 1
ATOM 1745 C CA . CYS A 1 243 ? -10.584 -10.116 10.688 1.00 97.69 243 CYS A CA 1
ATOM 1746 C C . CYS A 1 243 ? -10.539 -11.650 10.597 1.00 97.69 243 CYS A C 1
ATOM 1748 O O . CYS A 1 243 ? -11.503 -12.270 10.165 1.00 97.69 243 CYS A O 1
ATOM 1750 N N . LEU A 1 244 ? -9.461 -12.271 11.092 1.00 97.38 244 LEU A N 1
ATOM 1751 C CA . LEU A 1 244 ? -9.265 -13.727 11.027 1.00 97.38 244 LEU A CA 1
ATOM 1752 C C . LEU A 1 244 ? -10.332 -14.526 11.792 1.00 97.38 244 LEU A C 1
ATOM 1754 O O . LEU A 1 244 ? -10.650 -15.645 11.407 1.00 97.38 244 LEU A O 1
ATOM 1758 N N . ASN A 1 245 ? -10.881 -13.957 12.867 1.00 98.06 245 ASN A N 1
ATOM 1759 C CA . ASN A 1 245 ? -11.883 -14.612 13.711 1.00 98.06 245 ASN A CA 1
ATOM 1760 C C . ASN A 1 245 ? -13.311 -14.098 13.471 1.00 98.06 245 ASN A C 1
ATOM 1762 O O . ASN A 1 245 ? -14.196 -14.393 14.272 1.00 98.06 245 ASN A O 1
ATOM 1766 N N . ASN A 1 246 ? -13.538 -13.296 12.423 1.00 97.81 246 ASN A N 1
ATOM 1767 C CA . ASN A 1 246 ? -14.833 -12.680 12.128 1.00 97.81 246 ASN A CA 1
ATOM 1768 C C . ASN A 1 246 ? -15.456 -11.935 13.340 1.00 97.81 246 ASN A C 1
ATOM 1770 O O . ASN A 1 246 ? -16.657 -12.004 13.598 1.00 97.81 246 ASN A O 1
ATOM 1774 N N . ASN A 1 247 ? -14.627 -11.238 14.128 1.00 98.00 247 ASN A N 1
ATOM 1775 C CA . ASN A 1 247 ? -15.024 -10.593 15.382 1.00 98.00 247 ASN A CA 1
ATOM 1776 C C . ASN A 1 247 ? -15.214 -9.080 15.203 1.00 98.00 247 ASN A C 1
ATOM 1778 O O . ASN A 1 247 ? -14.275 -8.290 15.321 1.00 98.00 247 ASN A O 1
ATOM 1782 N N . ALA A 1 248 ? -16.456 -8.666 14.959 1.00 97.25 248 ALA A N 1
ATOM 1783 C CA . ALA A 1 248 ? -16.781 -7.269 14.696 1.00 97.25 248 ALA A CA 1
ATOM 1784 C C . ALA A 1 248 ? -16.513 -6.323 15.891 1.00 97.25 248 ALA A C 1
ATOM 1786 O O . ALA A 1 248 ? -16.120 -5.171 15.695 1.00 97.25 248 ALA A O 1
ATOM 1787 N N . ASP A 1 249 ? -16.692 -6.789 17.134 1.00 96.69 249 ASP A N 1
ATOM 1788 C CA . ASP A 1 249 ? -16.470 -5.970 18.338 1.00 96.69 249 ASP A CA 1
ATOM 1789 C C . ASP A 1 249 ? -14.987 -5.692 18.570 1.00 96.69 249 ASP A C 1
ATOM 1791 O O . ASP A 1 249 ? -14.606 -4.608 19.013 1.00 96.69 249 ASP A O 1
ATOM 1795 N N . LEU A 1 250 ? -14.130 -6.677 18.291 1.00 97.75 250 LEU A N 1
ATOM 1796 C CA . LEU A 1 250 ? -12.686 -6.491 18.369 1.00 97.75 250 LEU A CA 1
ATOM 1797 C C . LEU A 1 250 ? -12.192 -5.540 17.273 1.00 97.75 250 LEU A C 1
ATOM 1799 O O . LEU A 1 250 ? -11.364 -4.686 17.563 1.00 97.75 250 LEU A O 1
ATOM 1803 N N . ALA A 1 251 ? -12.733 -5.621 16.053 1.00 97.56 251 ALA A N 1
ATOM 1804 C CA . ALA A 1 251 ? -12.330 -4.732 14.961 1.00 97.56 251 ALA A CA 1
ATOM 1805 C C . ALA A 1 251 ? -12.673 -3.259 15.244 1.00 97.56 251 ALA A C 1
ATOM 1807 O O . ALA A 1 251 ? -11.842 -2.380 15.012 1.00 97.56 251 ALA A O 1
ATOM 1808 N N . LEU A 1 252 ? -13.872 -2.985 15.779 1.00 96.50 252 LEU A N 1
ATOM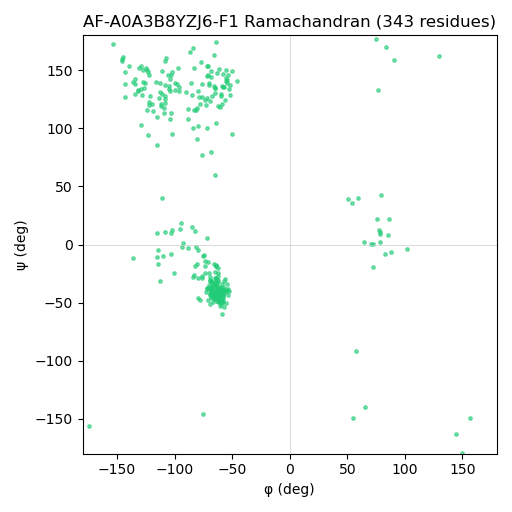 1809 C CA . LEU A 1 252 ? -14.271 -1.631 16.184 1.00 96.50 252 LEU A CA 1
ATOM 1810 C C . LEU A 1 252 ? -13.375 -1.102 17.307 1.00 96.50 252 LEU A C 1
ATOM 1812 O O . LEU A 1 252 ? -12.819 -0.014 17.174 1.00 96.50 252 LEU A O 1
ATOM 1816 N N . ARG A 1 253 ? -13.160 -1.897 18.365 1.00 96.12 253 ARG A N 1
ATOM 1817 C CA . ARG A 1 253 ? -12.270 -1.520 19.475 1.00 96.12 253 ARG A CA 1
ATOM 1818 C C . ARG A 1 253 ? -10.846 -1.244 19.004 1.00 96.12 253 ARG A C 1
ATOM 1820 O O . ARG A 1 253 ? -10.335 -0.167 19.273 1.00 96.12 253 ARG A O 1
ATOM 1827 N N . ALA A 1 254 ? -10.261 -2.134 18.205 1.00 97.19 254 ALA A N 1
ATOM 1828 C CA . ALA A 1 254 ? -8.919 -1.956 17.658 1.00 97.19 254 ALA A CA 1
ATOM 1829 C C . ALA A 1 254 ? -8.788 -0.666 16.823 1.00 97.19 254 ALA A C 1
ATOM 1831 O O . ALA A 1 254 ? -7.794 0.059 16.926 1.00 97.19 254 ALA A O 1
ATOM 1832 N N . LEU A 1 255 ? -9.806 -0.327 16.018 1.00 95.69 255 LEU A N 1
ATOM 1833 C CA . LEU A 1 255 ? -9.812 0.931 15.269 1.00 95.69 255 LEU A CA 1
ATOM 1834 C C . LEU A 1 255 ? -9.941 2.152 16.198 1.00 95.69 255 LEU A C 1
ATOM 1836 O O . LEU A 1 255 ? -9.267 3.161 15.969 1.00 95.69 255 LEU A O 1
ATOM 1840 N N . ALA A 1 256 ? -10.787 2.067 17.229 1.00 94.38 256 ALA A N 1
ATOM 1841 C CA . ALA A 1 256 ? -10.962 3.115 18.232 1.00 94.38 256 ALA A CA 1
ATOM 1842 C C . ALA A 1 256 ? -9.673 3.360 19.032 1.00 94.38 256 ALA A C 1
ATOM 1844 O O . ALA A 1 256 ? -9.250 4.511 19.150 1.00 94.38 256 ALA A O 1
ATOM 1845 N N . ASP A 1 257 ? -9.003 2.297 19.483 1.00 94.88 257 ASP A N 1
ATOM 1846 C CA . ASP A 1 257 ? -7.723 2.352 20.196 1.00 94.88 257 ASP A CA 1
ATOM 1847 C C . ASP A 1 257 ? -6.646 3.022 19.333 1.00 94.88 257 ASP A C 1
ATOM 1849 O O . ASP A 1 257 ? -5.965 3.951 19.777 1.00 94.88 257 ASP A O 1
ATOM 1853 N N . GLY A 1 258 ? -6.568 2.659 18.047 1.00 93.81 258 GLY A N 1
ATOM 1854 C CA . GLY A 1 258 ? -5.724 3.357 17.075 1.00 93.81 258 GLY A CA 1
ATOM 1855 C C . GLY A 1 258 ? -6.055 4.852 16.963 1.00 93.81 258 GLY A C 1
ATOM 1856 O O . GLY A 1 258 ? -5.156 5.696 16.914 1.00 93.81 258 GLY A O 1
ATOM 1857 N N . GLY A 1 259 ? -7.341 5.212 16.966 1.00 91.81 259 GLY A N 1
ATOM 1858 C CA . GLY A 1 259 ? -7.796 6.604 17.003 1.00 91.81 259 GLY A CA 1
ATOM 1859 C C . GLY A 1 259 ? -7.335 7.357 18.259 1.00 91.81 259 GLY A C 1
ATOM 1860 O O . GLY A 1 259 ? -6.854 8.492 18.162 1.00 91.81 259 GLY A O 1
ATOM 1861 N N . GLU A 1 260 ? -7.430 6.741 19.438 1.00 91.50 260 GLU A N 1
ATOM 1862 C CA . GLU A 1 260 ? -6.949 7.321 20.700 1.00 91.50 260 GLU A CA 1
ATOM 1863 C C . GLU A 1 260 ? -5.435 7.532 20.699 1.00 91.50 260 GLU A C 1
ATOM 1865 O O . GLU A 1 260 ? -4.946 8.586 21.119 1.00 91.50 260 GLU A O 1
ATOM 1870 N N . LEU A 1 261 ? -4.682 6.578 20.153 1.00 92.00 261 LEU A N 1
ATOM 1871 C CA . LEU A 1 261 ? -3.241 6.714 19.974 1.00 92.00 261 LEU A CA 1
ATOM 1872 C C . LEU A 1 261 ? -2.913 7.906 19.068 1.00 92.00 261 LEU A C 1
ATOM 1874 O O . LEU A 1 261 ? -2.081 8.742 19.433 1.00 92.00 261 LEU A O 1
ATOM 1878 N N . PHE A 1 262 ? -3.605 8.076 17.937 1.00 90.00 262 PHE A N 1
ATOM 1879 C CA . PHE A 1 262 ? -3.448 9.280 17.111 1.00 90.00 262 PHE A CA 1
ATOM 1880 C C . PHE A 1 262 ? -3.783 10.565 17.884 1.00 90.00 262 PHE A C 1
ATOM 1882 O O . PHE A 1 262 ? -3.160 11.596 17.651 1.00 90.00 262 PHE A O 1
ATOM 1889 N N . ALA A 1 263 ? -4.744 10.550 18.810 1.00 88.25 263 ALA A N 1
ATOM 1890 C CA . ALA A 1 263 ? -5.095 11.737 19.599 1.00 88.25 263 ALA A CA 1
ATOM 1891 C C . ALA A 1 263 ? -3.997 12.149 20.597 1.00 88.25 263 ALA A C 1
ATOM 1893 O O . ALA A 1 263 ? -3.875 13.337 20.909 1.00 88.25 263 ALA A O 1
ATOM 1894 N N . ARG A 1 264 ? -3.186 11.191 21.064 1.00 88.38 264 ARG A N 1
ATOM 1895 C CA . ARG A 1 264 ? -2.047 11.415 21.973 1.00 88.38 264 ARG A CA 1
ATOM 1896 C C . ARG A 1 264 ? -0.769 11.832 21.246 1.00 88.38 264 ARG A C 1
ATOM 1898 O O . ARG A 1 264 ? 0.045 12.555 21.815 1.00 88.38 264 ARG A O 1
ATOM 1905 N N . LEU A 1 265 ? -0.603 11.430 19.986 1.00 87.12 265 LEU A N 1
ATOM 1906 C CA . LEU A 1 265 ? 0.627 11.656 19.224 1.00 87.12 265 LEU A CA 1
ATOM 1907 C C . LEU A 1 265 ? 1.093 13.131 19.150 1.00 87.12 265 LEU A C 1
ATOM 1909 O O . LEU A 1 265 ? 2.297 13.356 19.296 1.00 87.12 265 LEU A O 1
ATOM 1913 N N . PRO A 1 266 ? 0.219 14.151 18.996 1.00 86.50 266 PRO A N 1
ATOM 1914 C CA . PRO A 1 266 ? 0.653 15.549 18.999 1.00 86.50 266 PRO A CA 1
ATOM 1915 C C . PRO A 1 266 ? 1.283 15.992 20.320 1.00 86.50 266 PRO A C 1
ATOM 1917 O O . PRO A 1 266 ? 2.178 16.825 20.308 1.00 86.50 266 PRO A O 1
ATOM 1920 N N . VAL A 1 267 ? 0.840 15.431 21.449 1.00 86.19 267 VAL A N 1
ATOM 1921 C CA . VAL A 1 267 ? 1.397 15.749 22.775 1.00 86.19 267 VAL A CA 1
ATOM 1922 C C . VAL A 1 267 ? 2.812 15.188 22.909 1.00 86.19 267 VAL A C 1
ATOM 1924 O O . VAL A 1 267 ? 3.667 15.816 23.520 1.00 86.19 267 VAL A O 1
ATOM 1927 N N . ILE A 1 268 ? 3.065 14.025 22.304 1.00 84.06 268 ILE A N 1
ATOM 1928 C CA . ILE A 1 268 ? 4.362 13.340 22.356 1.00 84.06 268 ILE A CA 1
ATOM 1929 C C . ILE A 1 268 ? 5.356 13.960 21.368 1.00 84.06 268 ILE A C 1
ATOM 1931 O O . ILE A 1 268 ? 6.511 14.187 21.708 1.00 84.06 268 ILE A O 1
ATOM 1935 N N . SER A 1 269 ? 4.914 14.205 20.132 1.00 80.12 269 SER A N 1
ATOM 1936 C CA . SER A 1 269 ? 5.795 14.532 18.999 1.00 80.12 269 SER A CA 1
ATOM 1937 C C . SER A 1 269 ? 5.700 15.978 18.509 1.00 80.12 269 SER A C 1
ATOM 1939 O O . SER A 1 269 ? 6.469 16.377 17.642 1.00 80.12 269 SER A O 1
ATOM 1941 N N . GLY A 1 270 ? 4.723 16.757 18.981 1.00 79.38 270 GLY A N 1
ATOM 1942 C CA . GLY A 1 270 ? 4.430 18.091 18.447 1.00 79.38 270 GLY A CA 1
ATOM 1943 C C . GLY A 1 270 ? 3.802 18.091 17.046 1.00 79.38 270 GLY A C 1
ATOM 1944 O O . GLY A 1 270 ? 3.501 19.156 16.511 1.00 79.38 270 GLY A O 1
ATOM 1945 N N . ILE A 1 271 ? 3.572 16.921 16.435 1.00 75.75 271 ILE A N 1
ATOM 1946 C CA . ILE A 1 271 ? 3.011 16.811 15.086 1.00 75.75 271 ILE A CA 1
ATOM 1947 C C . ILE A 1 271 ? 1.478 16.781 15.166 1.00 75.75 271 ILE A C 1
ATOM 1949 O O . ILE A 1 271 ? 0.907 15.817 15.684 1.00 75.75 271 ILE A O 1
ATOM 1953 N N . PRO A 1 272 ? 0.765 17.775 14.610 1.00 78.75 272 PRO A N 1
ATOM 1954 C CA . PRO A 1 272 ? -0.689 17.727 14.552 1.00 78.75 272 PRO A CA 1
ATOM 1955 C C . PRO A 1 272 ? -1.135 16.633 13.574 1.00 78.75 272 PRO A C 1
ATOM 1957 O O . PRO A 1 272 ? -0.775 16.662 12.401 1.00 78.75 272 PRO A O 1
ATOM 1960 N N . VAL A 1 273 ? -1.942 15.677 14.032 1.00 79.62 273 VAL A N 1
ATOM 1961 C CA . VAL A 1 273 ? -2.482 14.584 13.190 1.00 79.62 273 VAL A CA 1
ATOM 1962 C C . VAL A 1 273 ? -3.998 14.627 13.021 1.00 79.62 273 VAL A C 1
ATOM 1964 O O . VAL A 1 273 ? -4.527 14.049 12.075 1.00 79.62 273 VAL A O 1
ATOM 1967 N N . TRP A 1 274 ? -4.696 15.370 13.874 1.00 82.19 274 TRP A N 1
ATOM 1968 C CA . TRP A 1 274 ? -6.137 15.576 13.776 1.00 82.19 274 TRP A CA 1
ATOM 1969 C C . TRP A 1 274 ? -6.443 16.966 13.232 1.00 82.19 274 TRP A C 1
ATOM 1971 O O . TRP A 1 274 ? -5.911 17.957 13.732 1.00 82.19 274 TRP A O 1
ATOM 1981 N N . SER A 1 275 ? -7.339 17.047 12.247 1.00 78.31 275 SER A N 1
ATOM 1982 C CA . SER A 1 275 ? -8.023 18.307 11.956 1.00 78.31 275 SER A CA 1
ATOM 1983 C C . SER A 1 275 ? -9.134 18.543 12.994 1.00 78.31 275 SER A C 1
ATOM 1985 O O . SER A 1 275 ? -9.622 17.575 13.593 1.00 78.31 275 SER A O 1
ATOM 1987 N N . PRO A 1 276 ? -9.570 19.797 13.220 1.00 79.88 276 PRO A N 1
ATOM 1988 C CA . PRO A 1 276 ? -10.693 20.082 14.114 1.00 79.88 276 PRO A CA 1
ATOM 1989 C C . PRO A 1 276 ? -11.963 19.292 13.759 1.00 79.88 276 PRO A C 1
ATOM 1991 O O . PRO A 1 276 ? -12.663 18.815 14.648 1.00 79.88 276 PRO A O 1
ATOM 1994 N N . GLU A 1 277 ? -12.237 19.112 12.467 1.00 79.06 277 GLU A N 1
ATOM 1995 C CA . GLU A 1 277 ? -13.401 18.388 11.949 1.00 79.06 277 GLU A CA 1
ATOM 1996 C C . GLU A 1 277 ? -13.321 16.895 12.281 1.00 79.06 277 GLU A C 1
ATOM 1998 O O . GLU A 1 277 ? -14.253 16.342 12.863 1.00 79.06 277 GLU A O 1
ATOM 2003 N N . LEU A 1 278 ? -12.178 16.257 12.003 1.00 81.12 278 LEU A N 1
ATOM 2004 C CA . LEU A 1 278 ? -11.968 14.848 12.334 1.00 81.12 278 LEU A CA 1
ATOM 2005 C C . LEU A 1 278 ? -12.016 14.609 13.849 1.00 81.12 278 LEU A C 1
ATOM 2007 O O . LEU A 1 278 ? -12.554 13.598 14.291 1.00 81.12 278 LEU A O 1
ATOM 2011 N N . ARG A 1 279 ? -11.514 15.551 14.661 1.00 84.62 279 ARG A N 1
ATOM 2012 C CA . ARG A 1 279 ? -11.552 15.419 16.124 1.00 84.62 279 ARG A CA 1
ATOM 2013 C C . ARG A 1 279 ? -12.970 15.516 16.684 1.00 84.62 279 ARG A C 1
ATOM 2015 O O . ARG A 1 279 ? -13.300 14.796 17.622 1.00 84.62 279 ARG A O 1
ATOM 2022 N N . ARG A 1 280 ? -13.820 16.366 16.097 1.00 83.75 280 ARG A N 1
ATOM 2023 C CA . ARG A 1 280 ? -15.255 16.408 16.425 1.00 83.75 280 ARG A CA 1
ATOM 2024 C C . ARG A 1 280 ? -15.934 15.084 16.080 1.00 83.75 280 ARG A C 1
ATOM 2026 O O . ARG A 1 280 ? -16.679 14.571 16.908 1.00 83.75 280 ARG A O 1
ATOM 2033 N N . LEU A 1 281 ? -15.637 14.508 14.912 1.00 83.56 281 LEU A N 1
ATOM 2034 C CA . LEU A 1 281 ? -16.177 13.201 14.522 1.00 83.56 281 LEU A CA 1
ATOM 2035 C C . LEU A 1 281 ? -15.727 12.077 15.458 1.00 83.56 281 LEU A C 1
ATOM 2037 O O . LEU A 1 281 ? -16.561 11.281 15.875 1.00 83.56 281 LEU A O 1
ATOM 2041 N N . GLN A 1 282 ? -14.451 12.049 15.850 1.00 87.06 282 GLN A N 1
ATOM 2042 C CA . GLN A 1 282 ? -13.950 11.089 16.838 1.00 87.06 282 GLN A CA 1
ATOM 2043 C C . GLN A 1 282 ? -14.673 11.227 18.181 1.00 87.06 282 GLN A C 1
ATOM 2045 O O . GLN A 1 282 ? -15.085 10.236 18.773 1.00 87.06 282 GLN A O 1
ATOM 2050 N N . ALA A 1 283 ? -14.854 12.455 18.674 1.00 86.06 283 ALA A N 1
ATOM 2051 C CA . ALA A 1 283 ? -15.557 12.679 19.933 1.00 86.06 283 ALA A CA 1
ATOM 2052 C C . ALA A 1 283 ? -17.006 12.169 19.880 1.00 86.06 283 ALA A C 1
ATOM 2054 O O . ALA A 1 283 ? -17.475 11.579 20.849 1.00 86.06 283 ALA A O 1
ATOM 2055 N N . ARG A 1 284 ? -17.692 12.345 18.743 1.00 83.06 284 ARG A N 1
ATOM 2056 C CA . ARG A 1 284 ? -19.047 11.817 18.532 1.00 83.06 284 ARG A CA 1
ATOM 2057 C C . ARG A 1 284 ? -19.067 10.296 18.423 1.00 83.06 284 ARG A C 1
ATOM 2059 O O . ARG A 1 284 ? -19.916 9.673 19.048 1.00 83.06 284 ARG A O 1
ATOM 2066 N N . SER A 1 285 ? -18.124 9.694 17.694 1.00 85.25 285 SER A N 1
ATOM 2067 C CA . SER A 1 285 ? -18.079 8.236 17.527 1.00 85.25 285 SER A CA 1
ATOM 2068 C C . SER A 1 285 ? -17.873 7.498 18.849 1.00 85.25 285 SER A C 1
ATOM 2070 O O . SER A 1 285 ? -18.312 6.368 18.984 1.00 85.25 285 SER A O 1
ATOM 2072 N N . ARG A 1 286 ? -17.239 8.121 19.852 1.00 85.00 286 ARG A N 1
ATOM 2073 C CA . ARG A 1 286 ? -17.056 7.513 21.184 1.00 85.00 286 ARG A CA 1
ATOM 2074 C C . ARG A 1 286 ? -18.365 7.217 21.917 1.00 85.00 286 ARG A C 1
ATOM 2076 O O . ARG A 1 286 ? -18.369 6.360 22.792 1.00 85.00 286 ARG A O 1
ATOM 2083 N N . ALA A 1 287 ? -19.448 7.922 21.595 1.00 84.06 287 ALA A N 1
ATOM 2084 C CA . ALA A 1 287 ? -20.762 7.659 22.179 1.00 84.06 287 ALA A CA 1
ATOM 2085 C C . ALA A 1 287 ? -21.497 6.492 21.489 1.00 84.06 287 ALA A C 1
ATOM 2087 O O . ALA A 1 287 ? -22.606 6.149 21.885 1.00 84.06 287 ALA A O 1
ATOM 2088 N N . GLU A 1 288 ? -20.901 5.898 20.452 1.00 84.50 288 GLU A N 1
ATOM 2089 C CA . GLU A 1 288 ? -21.591 5.064 19.474 1.00 84.50 288 GLU A CA 1
ATOM 2090 C C . GLU A 1 288 ? -20.849 3.734 19.319 1.00 84.50 288 GLU A C 1
ATOM 2092 O O . GLU A 1 288 ? -19.830 3.643 18.639 1.00 84.50 288 GLU A O 1
ATOM 2097 N N . SER A 1 289 ? -21.367 2.663 19.925 1.00 86.56 289 SER A N 1
ATOM 2098 C CA . SER A 1 289 ? -20.730 1.333 19.880 1.00 86.56 289 SER A CA 1
ATOM 2099 C C . SER A 1 289 ? -20.653 0.731 18.472 1.00 86.56 289 SER A C 1
ATOM 2101 O O . SER A 1 289 ? -19.881 -0.194 18.233 1.00 86.56 289 SER A O 1
ATOM 2103 N N . ALA A 1 290 ? -21.447 1.256 17.537 1.00 89.94 290 ALA A N 1
ATOM 2104 C CA . ALA A 1 290 ? -21.518 0.829 16.147 1.00 89.94 290 ALA A CA 1
ATOM 2105 C C . ALA A 1 290 ? -20.593 1.622 15.203 1.00 89.94 290 ALA A C 1
ATOM 2107 O O . ALA A 1 290 ? -20.594 1.345 14.005 1.00 89.94 290 ALA A O 1
ATOM 2108 N N . LEU A 1 291 ? -19.806 2.589 15.700 1.00 92.44 291 LEU A N 1
ATOM 2109 C CA . LEU A 1 291 ? -18.888 3.372 14.873 1.00 92.44 291 LEU A CA 1
ATOM 2110 C C . LEU A 1 291 ? -17.508 3.505 15.510 1.00 92.44 291 LEU A C 1
ATOM 2112 O O . LEU A 1 291 ? -17.356 3.832 16.681 1.00 92.44 291 LEU A O 1
ATOM 2116 N N . SER A 1 292 ? -16.466 3.377 14.698 1.00 93.56 292 SER A N 1
ATOM 2117 C CA . SER A 1 292 ? -15.129 3.839 15.066 1.00 93.56 292 SER A CA 1
ATOM 2118 C C . SER A 1 292 ? -14.496 4.597 13.910 1.00 93.56 292 SER A C 1
ATOM 2120 O O . SER A 1 292 ? -14.692 4.244 12.751 1.00 93.56 292 SER A O 1
ATOM 2122 N N . ILE A 1 293 ? -13.751 5.661 14.212 1.00 91.94 293 ILE A N 1
ATOM 2123 C CA . ILE A 1 293 ? -13.100 6.512 13.213 1.00 91.94 293 ILE A CA 1
ATOM 2124 C C . ILE A 1 293 ? -11.671 6.823 13.640 1.00 91.94 293 ILE A C 1
ATOM 2126 O O . ILE A 1 293 ? -11.400 7.113 14.807 1.00 91.94 293 ILE A O 1
ATOM 2130 N N . LYS A 1 294 ? -10.754 6.819 12.675 1.00 91.88 294 LYS A N 1
ATOM 2131 C CA . LYS A 1 294 ? -9.383 7.294 12.876 1.00 91.88 294 LYS A CA 1
ATOM 2132 C C . LYS A 1 294 ? -8.839 7.981 11.620 1.00 91.88 294 LYS A C 1
ATOM 2134 O O . LYS A 1 294 ? -9.344 7.732 10.522 1.00 91.88 294 LYS A O 1
ATOM 2139 N N . PRO A 1 295 ? -7.777 8.795 11.727 1.00 88.81 295 PRO A N 1
ATOM 2140 C CA . PRO A 1 295 ? -7.082 9.317 10.562 1.00 88.81 295 PRO A CA 1
ATOM 2141 C C . PRO A 1 295 ? -6.498 8.171 9.721 1.00 88.81 295 PRO A C 1
ATOM 2143 O O . PRO A 1 295 ? -6.149 7.097 10.233 1.00 88.81 295 PRO A O 1
ATOM 2146 N N . SER A 1 296 ? -6.385 8.404 8.417 1.00 86.31 296 SER A N 1
ATOM 2147 C CA . SER A 1 296 ? -5.679 7.522 7.492 1.00 86.31 296 SER A CA 1
ATOM 2148 C C . SER A 1 296 ? -4.310 8.107 7.141 1.00 86.31 296 SER A C 1
ATOM 2150 O O . SER A 1 296 ? -4.136 9.324 7.062 1.00 86.31 296 SER A O 1
ATOM 2152 N N . GLY A 1 297 ? -3.313 7.243 6.940 1.00 82.00 297 GLY A N 1
ATOM 2153 C CA . GLY A 1 297 ? -1.948 7.663 6.620 1.00 82.00 297 GLY A CA 1
ATOM 2154 C C . GLY A 1 297 ? -1.257 8.433 7.754 1.00 82.00 297 GLY A C 1
ATOM 2155 O O . GLY A 1 297 ? -1.357 8.068 8.924 1.00 82.00 297 GLY A O 1
ATOM 2156 N N . ALA A 1 298 ? -0.512 9.485 7.399 1.00 73.31 298 ALA A N 1
ATOM 2157 C CA . ALA A 1 298 ? 0.277 10.281 8.348 1.00 73.31 298 ALA A CA 1
ATOM 2158 C C . ALA A 1 298 ? -0.546 11.319 9.140 1.00 73.31 298 ALA A C 1
ATOM 2160 O O . ALA A 1 298 ? 0.004 11.983 10.017 1.00 73.31 298 ALA A O 1
ATOM 2161 N N . GLY A 1 299 ? -1.840 11.475 8.835 1.00 75.19 299 GLY A N 1
ATOM 2162 C CA . GLY A 1 299 ? -2.732 12.430 9.490 1.00 75.19 299 GLY A CA 1
ATOM 2163 C C . GLY A 1 299 ? -2.534 13.895 9.074 1.00 75.19 299 GLY A C 1
ATOM 2164 O O . GLY A 1 299 ? -1.649 14.260 8.297 1.00 75.19 299 GLY A O 1
ATOM 2165 N N . GLY A 1 300 ? -3.393 14.759 9.619 1.00 67.69 300 GLY A N 1
ATOM 2166 C CA . GLY A 1 300 ? -3.384 16.206 9.389 1.00 67.69 300 GLY A CA 1
ATOM 2167 C C . GLY A 1 300 ? -4.145 16.684 8.150 1.00 67.69 300 GLY A C 1
ATOM 2168 O O . GLY A 1 300 ? -4.034 17.862 7.813 1.00 67.69 300 GLY A O 1
ATOM 2169 N N . GLY A 1 301 ? -4.887 15.792 7.489 1.00 71.69 301 GLY A N 1
ATOM 2170 C CA . GLY A 1 301 ? -5.660 16.033 6.270 1.00 71.69 301 GLY A CA 1
ATOM 2171 C C . GLY A 1 301 ? -5.879 14.725 5.504 1.00 71.69 301 GLY A C 1
ATOM 2172 O O . GLY A 1 301 ? -5.946 13.661 6.116 1.00 71.69 301 GLY A O 1
ATOM 2173 N N . ASP A 1 302 ? -5.967 14.809 4.180 1.00 75.69 302 ASP A N 1
ATOM 2174 C CA . ASP A 1 302 ? -6.248 13.733 3.225 1.00 75.69 302 ASP A CA 1
ATOM 2175 C C . ASP A 1 302 ? -7.572 13.021 3.505 1.00 75.69 302 ASP A C 1
ATOM 2177 O O . ASP A 1 302 ? -8.618 13.473 3.035 1.00 75.69 302 ASP A O 1
ATOM 2181 N N . CYS A 1 303 ? -7.555 11.943 4.287 1.00 79.94 303 CYS A N 1
ATOM 2182 C CA . CYS A 1 303 ? -8.751 11.185 4.622 1.00 79.94 303 CYS A CA 1
ATOM 2183 C C . CYS A 1 303 ? -8.719 10.604 6.041 1.00 79.94 303 CYS A C 1
ATOM 2185 O O . CYS A 1 303 ? -7.665 10.389 6.642 1.00 79.94 303 CYS A O 1
ATOM 2187 N N . ALA A 1 304 ? -9.906 10.320 6.568 1.00 88.00 304 ALA A N 1
ATOM 2188 C CA . ALA A 1 304 ? -10.098 9.421 7.699 1.00 88.00 304 ALA A CA 1
ATOM 2189 C C . ALA A 1 304 ? -10.738 8.120 7.220 1.00 88.00 304 ALA A C 1
ATOM 2191 O O . ALA A 1 304 ? -11.373 8.088 6.168 1.00 88.00 304 ALA A O 1
ATOM 2192 N N . VAL A 1 305 ? -10.575 7.059 8.002 1.00 91.06 305 VAL A N 1
ATOM 2193 C CA . VAL A 1 305 ? -11.285 5.795 7.802 1.00 91.06 305 VAL A CA 1
ATOM 2194 C C . VAL A 1 305 ? -12.247 5.567 8.953 1.00 91.06 305 VAL A C 1
ATOM 2196 O O . VAL A 1 305 ? -11.918 5.840 10.110 1.00 91.06 305 VAL A O 1
ATOM 2199 N N . ALA A 1 306 ? -13.430 5.074 8.617 1.00 92.75 306 ALA A N 1
ATOM 2200 C CA . ALA A 1 306 ? -14.490 4.756 9.550 1.00 92.75 306 ALA A CA 1
ATOM 2201 C C . ALA A 1 306 ? -14.943 3.314 9.351 1.00 92.75 306 ALA A C 1
ATOM 2203 O O . ALA A 1 306 ? -15.153 2.881 8.219 1.00 92.75 306 ALA A O 1
ATOM 2204 N N . LEU A 1 307 ? -15.099 2.597 10.456 1.00 94.31 307 LEU A N 1
ATOM 2205 C CA . LEU A 1 307 ? -15.671 1.263 10.499 1.00 94.31 307 LEU A CA 1
ATOM 2206 C C . LEU A 1 307 ? -17.053 1.355 11.130 1.00 94.31 307 LEU A C 1
ATOM 2208 O O . LEU A 1 307 ? -17.186 1.850 12.250 1.00 94.31 307 LEU A O 1
ATOM 2212 N N . ILE A 1 308 ? -18.061 0.917 10.387 1.00 93.38 308 ILE A N 1
ATOM 2213 C CA . ILE A 1 308 ? -19.476 1.112 10.691 1.00 93.38 308 ILE A CA 1
ATOM 2214 C C . ILE A 1 308 ? -20.125 -0.258 10.804 1.00 93.38 308 ILE A C 1
ATOM 2216 O O . ILE A 1 308 ? -20.003 -1.073 9.895 1.00 93.38 308 ILE A O 1
ATOM 2220 N N . ARG A 1 309 ? -20.833 -0.519 11.897 1.00 94.31 309 ARG A N 1
ATOM 2221 C CA . ARG A 1 309 ? -21.662 -1.715 12.034 1.00 94.31 309 ARG A CA 1
ATOM 2222 C C . ARG A 1 309 ? -23.045 -1.473 11.448 1.00 94.31 309 ARG A C 1
ATOM 2224 O O . ARG A 1 309 ? -23.623 -0.416 11.671 1.00 94.31 309 ARG A O 1
ATOM 2231 N N . ALA A 1 310 ? -23.583 -2.466 10.749 1.00 88.81 310 ALA A N 1
ATOM 2232 C CA . ALA A 1 310 ? -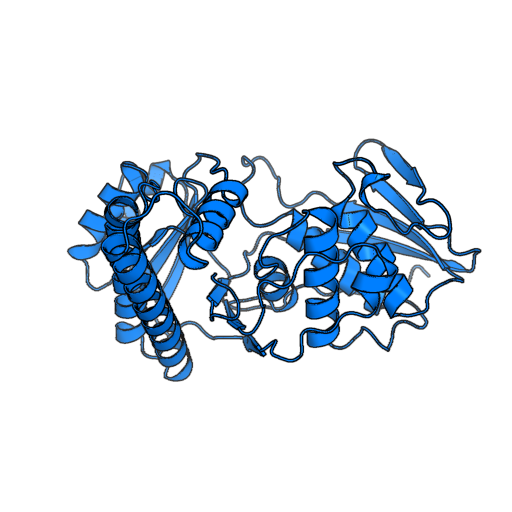24.978 -2.474 10.332 1.00 88.81 310 ALA A CA 1
ATOM 2233 C C . ALA A 1 310 ? -25.919 -2.817 11.517 1.00 88.81 310 ALA A C 1
ATOM 2235 O O . ALA A 1 310 ? -25.631 -3.756 12.263 1.00 88.81 310 ALA A O 1
ATOM 2236 N N . PRO A 1 311 ? -27.065 -2.127 11.675 1.00 88.38 311 PRO A N 1
ATOM 2237 C CA . PRO A 1 311 ? -27.502 -0.984 10.880 1.00 88.38 311 PRO A CA 1
ATOM 2238 C C . PRO A 1 311 ? -26.684 0.273 11.197 1.00 88.38 311 PRO A C 1
ATOM 2240 O O . PRO A 1 311 ? -26.289 0.505 12.336 1.00 88.38 311 PRO A O 1
ATOM 2243 N N . GLU A 1 312 ? -26.459 1.088 10.167 1.00 85.12 312 GLU A N 1
ATOM 2244 C CA . GLU A 1 312 ? -25.695 2.329 10.277 1.00 85.12 312 GLU A CA 1
ATOM 2245 C C . GLU A 1 312 ? -26.303 3.276 11.333 1.00 85.12 312 GLU A C 1
ATOM 2247 O O . GLU A 1 312 ? -27.524 3.471 11.348 1.00 85.12 312 GLU A O 1
ATOM 2252 N N . PRO A 1 313 ? -25.482 3.898 12.204 1.00 85.00 313 PRO A N 1
ATOM 2253 C CA . PRO A 1 313 ? -25.984 4.810 13.223 1.00 85.00 313 PRO A CA 1
ATOM 2254 C C . PRO A 1 313 ? -26.761 5.990 12.615 1.00 85.00 313 PRO A C 1
ATOM 2256 O O . PRO A 1 313 ? -26.264 6.622 11.678 1.00 85.00 313 PRO A O 1
ATOM 2259 N N . PRO A 1 314 ? -27.922 6.393 13.172 1.00 82.75 314 PRO A N 1
ATOM 2260 C CA . PRO A 1 314 ? -28.731 7.483 12.616 1.00 82.75 314 PRO A CA 1
ATOM 2261 C C . PRO A 1 314 ? -27.987 8.814 12.471 1.00 82.75 314 PRO A C 1
ATOM 2263 O O . PRO A 1 314 ? -28.311 9.615 11.591 1.00 82.75 314 PRO A O 1
ATOM 2266 N N . PHE A 1 315 ? -26.996 9.077 13.331 1.00 83.00 315 PHE A N 1
ATOM 2267 C CA . PHE A 1 315 ? -26.200 10.293 13.219 1.00 83.00 315 PHE A CA 1
ATOM 2268 C C . PHE A 1 315 ? -25.300 10.277 11.984 1.00 83.00 315 PHE A C 1
ATOM 2270 O O . PHE A 1 315 ? -25.079 11.342 11.426 1.00 83.00 315 PHE A O 1
ATOM 2277 N N . TRP A 1 316 ? -24.826 9.113 11.524 1.00 82.62 316 TRP A N 1
ATOM 2278 C CA . TRP A 1 316 ? -23.907 9.028 10.390 1.00 82.62 316 TRP A CA 1
ATOM 2279 C C . TRP A 1 316 ? -24.510 9.657 9.127 1.00 82.62 316 TRP A C 1
ATOM 2281 O O . TRP A 1 316 ? -23.842 10.402 8.418 1.00 82.62 316 TRP A O 1
ATOM 2291 N N . GLN A 1 317 ? -25.806 9.434 8.896 1.00 75.94 317 GLN A N 1
ATOM 2292 C CA . GLN A 1 317 ? -26.534 9.982 7.746 1.00 75.94 317 GLN A CA 1
ATOM 2293 C C . GLN A 1 317 ? -26.876 11.473 7.896 1.00 75.94 317 GLN A C 1
ATOM 2295 O O . GLN A 1 317 ? -27.047 12.190 6.911 1.00 75.94 317 GLN A O 1
ATOM 2300 N N . LYS A 1 318 ? -27.015 11.950 9.137 1.00 76.88 318 LYS A N 1
ATOM 2301 C CA . LYS A 1 318 ? -27.508 13.302 9.450 1.00 76.88 318 LYS A CA 1
ATOM 2302 C C . LYS A 1 318 ? -26.400 14.277 9.853 1.00 76.88 318 LYS A C 1
ATOM 2304 O O . LYS A 1 318 ? -26.667 15.463 10.031 1.00 76.88 318 LYS A O 1
ATOM 2309 N N . ASP A 1 319 ? -25.173 13.800 10.036 1.00 80.06 319 ASP A N 1
ATOM 2310 C CA . ASP A 1 319 ? -24.050 14.603 10.507 1.00 80.06 319 ASP A CA 1
ATOM 2311 C C . ASP A 1 319 ? -23.563 15.562 9.410 1.00 80.06 319 ASP A C 1
ATOM 2313 O O . ASP A 1 319 ? -23.130 15.166 8.327 1.00 80.06 319 ASP A O 1
ATOM 2317 N N . THR A 1 320 ? -23.621 16.860 9.705 1.00 75.62 320 THR A N 1
ATOM 2318 C CA . THR A 1 320 ? -23.219 17.928 8.785 1.00 75.62 320 THR A CA 1
ATOM 2319 C C . THR A 1 320 ? -21.725 17.909 8.464 1.00 75.62 320 THR A C 1
ATOM 2321 O O . THR A 1 320 ? -21.333 18.298 7.365 1.00 75.62 320 THR A O 1
ATOM 2324 N N . VAL A 1 321 ? -20.882 17.421 9.379 1.00 76.50 321 VAL A N 1
ATOM 2325 C CA . VAL A 1 321 ? -19.448 17.238 9.142 1.00 76.50 321 VAL A CA 1
ATOM 2326 C C . VAL A 1 321 ? -19.240 16.082 8.169 1.00 76.50 321 VAL A C 1
ATOM 2328 O O . VAL A 1 321 ? -18.561 16.277 7.169 1.00 76.50 321 VAL A O 1
ATOM 2331 N N . ILE A 1 322 ? -19.881 14.927 8.370 1.00 79.94 322 ILE A N 1
ATOM 2332 C CA . ILE A 1 322 ? -19.789 13.790 7.428 1.00 79.94 322 ILE A CA 1
ATOM 2333 C C . ILE A 1 322 ? -20.250 14.203 6.025 1.00 79.94 322 ILE A C 1
ATOM 2335 O O . ILE A 1 322 ? -19.537 13.975 5.045 1.00 79.94 322 ILE A O 1
ATOM 2339 N N . ASN A 1 323 ? -21.389 14.891 5.941 1.00 77.19 323 ASN A N 1
ATOM 2340 C CA . ASN A 1 323 ? -21.946 15.363 4.674 1.00 77.19 323 ASN A CA 1
ATOM 2341 C C . ASN A 1 323 ? -21.047 16.392 3.967 1.00 77.19 323 ASN A C 1
ATOM 2343 O O . ASN A 1 323 ? -21.036 16.444 2.741 1.00 77.19 323 ASN A O 1
ATOM 2347 N N . SER A 1 324 ? -20.263 17.179 4.713 1.00 75.94 324 SER A N 1
ATOM 2348 C CA . SER A 1 324 ? -19.324 18.153 4.131 1.00 75.94 324 SER A CA 1
ATOM 2349 C C . SER A 1 324 ? -17.976 17.561 3.704 1.00 75.94 324 SER A C 1
ATOM 2351 O O . SER A 1 324 ? -17.346 18.102 2.799 1.00 75.94 324 SER A O 1
ATOM 2353 N N . LEU A 1 325 ? -17.526 16.463 4.322 1.00 73.75 325 LEU A N 1
ATOM 2354 C CA . LEU A 1 325 ? -16.267 15.791 3.970 1.00 73.75 325 LEU A CA 1
ATOM 2355 C C . LEU A 1 325 ? -16.432 14.907 2.714 1.00 73.75 325 LEU A C 1
ATOM 2357 O O . LEU A 1 325 ? -15.519 14.749 1.910 1.00 73.75 325 LEU A O 1
ATOM 2361 N N . GLY A 1 326 ? -17.626 14.375 2.465 1.00 71.88 326 GLY A N 1
ATOM 2362 C CA . GLY A 1 326 ? -17.834 13.424 1.378 1.00 71.88 326 GLY A CA 1
ATOM 2363 C C . GLY A 1 326 ? -17.300 12.040 1.751 1.00 71.88 326 GLY A C 1
ATOM 2364 O O . GLY A 1 326 ? -16.201 11.867 2.289 1.00 71.88 326 GLY A O 1
ATOM 2365 N N . THR A 1 327 ? -18.121 11.029 1.489 1.00 73.19 327 THR A N 1
ATOM 2366 C CA . THR A 1 327 ? -17.838 9.636 1.836 1.00 73.19 327 THR A CA 1
ATOM 2367 C C . THR A 1 327 ? -17.539 8.835 0.579 1.00 73.19 327 THR A C 1
ATOM 2369 O O . THR A 1 327 ? -18.201 8.978 -0.446 1.00 73.19 327 THR A O 1
ATOM 2372 N N . VAL A 1 328 ? -16.518 7.988 0.657 1.00 73.06 328 VAL A N 1
ATOM 2373 C CA . VAL A 1 328 ? -16.155 7.031 -0.388 1.00 73.06 328 VAL A CA 1
ATOM 2374 C C . VAL A 1 328 ? -16.198 5.647 0.242 1.00 73.06 328 VAL A C 1
ATOM 2376 O O . VAL A 1 328 ? -15.495 5.387 1.221 1.00 73.06 328 VAL A O 1
ATOM 2379 N N . ALA A 1 329 ? -17.046 4.767 -0.289 1.00 71.50 329 ALA A N 1
ATOM 2380 C CA . ALA A 1 329 ? -17.055 3.368 0.117 1.00 71.50 329 ALA A CA 1
ATOM 2381 C C . ALA A 1 329 ? -15.729 2.714 -0.296 1.00 71.50 329 ALA A C 1
ATOM 2383 O O . ALA A 1 329 ? -15.253 2.921 -1.414 1.00 71.50 329 ALA A O 1
ATOM 2384 N N . LEU A 1 330 ? -15.114 1.945 0.603 1.00 79.12 330 LEU A N 1
ATOM 2385 C CA . LEU A 1 330 ? -13.904 1.196 0.281 1.00 79.12 330 LEU A CA 1
ATOM 2386 C C . LEU A 1 330 ? -14.281 -0.233 -0.101 1.00 79.12 330 LEU A C 1
ATOM 2388 O O . LEU A 1 330 ? -15.092 -0.871 0.566 1.00 79.12 330 LEU A O 1
ATOM 2392 N N . LYS A 1 331 ? -13.678 -0.756 -1.171 1.00 71.00 331 LYS A N 1
ATOM 2393 C CA . LYS A 1 331 ? -13.839 -2.163 -1.541 1.00 71.00 331 LYS A CA 1
ATOM 2394 C C . LYS A 1 331 ? -12.848 -2.998 -0.747 1.00 71.00 331 LYS A C 1
ATOM 2396 O O . LYS A 1 331 ? -11.678 -3.092 -1.094 1.00 71.00 331 LYS A O 1
ATOM 2401 N N . THR A 1 332 ? -13.343 -3.627 0.310 1.00 75.38 332 THR A N 1
ATOM 2402 C CA . THR A 1 332 ? -12.558 -4.525 1.169 1.00 75.38 332 THR A CA 1
ATOM 2403 C C . THR A 1 332 ? -12.273 -5.880 0.525 1.00 75.38 332 THR A C 1
ATOM 2405 O O . THR A 1 332 ? -11.444 -6.627 1.033 1.00 75.38 332 THR A O 1
ATOM 2408 N N . THR A 1 333 ? -12.898 -6.179 -0.615 1.00 65.56 333 THR A N 1
ATOM 2409 C CA . THR A 1 333 ? -12.674 -7.392 -1.406 1.00 65.56 333 THR A CA 1
ATOM 2410 C C . THR A 1 333 ? -12.371 -7.044 -2.865 1.00 65.56 333 THR A C 1
ATOM 2412 O O . THR A 1 333 ? -12.842 -6.035 -3.400 1.00 65.56 333 THR A O 1
ATOM 2415 N N . GLY A 1 334 ? -11.578 -7.890 -3.527 1.00 72.19 334 GLY A N 1
ATOM 2416 C CA . GLY A 1 334 ? -11.292 -7.793 -4.959 1.00 72.19 334 GLY A CA 1
ATOM 2417 C C . GLY A 1 334 ? -9.806 -7.847 -5.302 1.00 72.19 334 GLY A C 1
ATOM 2418 O O . GLY A 1 334 ? -8.943 -7.621 -4.460 1.00 72.19 334 GLY A O 1
ATOM 2419 N N . ASN A 1 335 ? -9.526 -8.138 -6.573 1.00 76.75 335 ASN A N 1
ATOM 2420 C CA . ASN A 1 335 ? -8.163 -8.243 -7.087 1.00 76.75 335 ASN A CA 1
ATOM 2421 C C . ASN A 1 335 ? -7.463 -6.878 -7.101 1.00 76.75 335 ASN A C 1
ATOM 2423 O O . ASN A 1 335 ? -8.089 -5.856 -7.406 1.00 76.75 335 ASN A O 1
ATOM 2427 N N . GLY A 1 336 ? -6.162 -6.892 -6.810 1.00 84.62 336 GLY A N 1
ATOM 2428 C CA . GLY A 1 336 ? -5.273 -5.744 -6.954 1.00 84.62 336 GLY A CA 1
ATOM 2429 C C . GLY A 1 336 ? -4.898 -5.459 -8.407 1.00 84.62 336 GLY A C 1
ATOM 2430 O O . GLY A 1 336 ? -5.695 -5.648 -9.327 1.00 84.62 336 GLY A O 1
ATOM 2431 N N . ALA A 1 337 ? -3.669 -4.994 -8.623 1.00 84.44 337 ALA A N 1
ATOM 2432 C CA . ALA A 1 337 ? -3.143 -4.745 -9.960 1.00 84.44 337 ALA A CA 1
ATOM 2433 C C . ALA A 1 337 ? -3.085 -6.041 -10.789 1.00 84.44 337 ALA A C 1
ATOM 2435 O O . ALA A 1 337 ? -2.380 -6.994 -10.448 1.00 84.44 337 ALA A O 1
ATOM 2436 N N . VAL A 1 338 ? -3.821 -6.042 -11.897 1.00 88.38 338 VAL A N 1
ATOM 2437 C CA . VAL A 1 338 ? -3.920 -7.141 -12.860 1.00 88.38 338 VAL A CA 1
ATOM 2438 C C . VAL A 1 338 ? -3.682 -6.605 -14.265 1.00 88.38 338 VAL A C 1
ATOM 2440 O O . VAL A 1 338 ? -3.945 -5.433 -14.534 1.00 88.38 338 VAL A O 1
ATOM 2443 N N . ALA A 1 339 ? -3.206 -7.466 -15.156 1.00 87.56 339 ALA A N 1
ATOM 2444 C CA . ALA A 1 339 ? -3.073 -7.176 -16.574 1.00 87.56 339 ALA A CA 1
ATOM 2445 C C . ALA A 1 339 ? -3.839 -8.224 -17.385 1.00 87.56 339 ALA A C 1
ATOM 2447 O O . ALA A 1 339 ? -4.008 -9.365 -16.957 1.00 87.56 339 ALA A O 1
ATOM 2448 N N . GLN A 1 340 ? -4.338 -7.808 -18.543 1.00 84.88 340 GLN A N 1
ATOM 2449 C CA . GLN A 1 340 ? -5.003 -8.669 -19.511 1.00 84.88 340 GLN A CA 1
ATOM 2450 C C . GLN A 1 340 ? -4.349 -8.418 -20.866 1.00 84.88 340 GLN A C 1
ATOM 2452 O O . GLN A 1 340 ? -4.117 -7.268 -21.236 1.00 84.88 340 GLN A O 1
ATOM 2457 N N . GLN A 1 341 ? -4.020 -9.487 -21.590 1.00 79.44 341 GLN A N 1
ATOM 2458 C CA . GLN A 1 341 ? -3.534 -9.365 -22.958 1.00 79.44 341 GLN A CA 1
ATOM 2459 C C . GLN A 1 341 ? -4.728 -9.190 -23.895 1.00 79.44 341 GLN A C 1
ATOM 2461 O O . GLN A 1 341 ? -5.546 -10.098 -24.046 1.00 79.44 341 GLN A O 1
ATOM 2466 N N . GLU A 1 342 ? -4.813 -8.040 -24.554 1.00 71.88 342 GLU A N 1
ATOM 2467 C CA . GLU A 1 342 ? -5.700 -7.866 -25.698 1.00 71.88 342 GLU A CA 1
ATOM 2468 C C . GLU A 1 342 ? -4.937 -8.280 -26.957 1.00 71.88 342 GLU A C 1
ATOM 2470 O O . GLU A 1 342 ? -4.006 -7.608 -27.397 1.00 71.88 342 GLU A O 1
ATOM 2475 N N . SER A 1 343 ? -5.297 -9.432 -27.527 1.00 53.22 343 SER A N 1
ATOM 2476 C CA . SER A 1 343 ? -4.791 -9.826 -28.839 1.00 53.22 343 SER A CA 1
ATOM 2477 C C . SER A 1 343 ? -5.456 -8.940 -29.889 1.00 53.22 343 SER A C 1
ATOM 2479 O O . SER A 1 343 ? -6.598 -9.176 -30.283 1.00 53.22 343 SER A O 1
ATOM 2481 N N . THR A 1 344 ? -4.745 -7.914 -30.351 1.00 50.56 344 THR A N 1
ATOM 2482 C CA . THR A 1 344 ? -5.038 -7.300 -31.648 1.00 50.56 344 THR A CA 1
ATOM 2483 C C . THR A 1 344 ? -4.773 -8.355 -32.717 1.00 50.56 344 THR A C 1
ATOM 2485 O O . THR A 1 344 ? -3.617 -8.701 -32.967 1.00 50.56 344 THR A O 1
ATOM 2488 N N . ARG A 1 345 ? -5.852 -8.926 -33.261 1.00 34.41 345 ARG A N 1
ATOM 2489 C CA . ARG A 1 345 ? -5.816 -9.694 -34.511 1.00 34.41 345 ARG A CA 1
ATOM 2490 C C . ARG A 1 345 ? -5.484 -8.786 -35.685 1.00 34.41 345 ARG A C 1
ATOM 2492 O O . ARG A 1 345 ? -5.916 -7.613 -35.644 1.00 34.41 345 ARG A O 1
#

Solvent-accessible surface area (backbone atoms only — not comparable to full-atom values): 18217 Å² total; per-residue (Å²): 120,59,67,32,44,61,42,79,39,66,22,61,75,70,53,67,48,65,48,73,48,76,43,85,48,83,38,47,41,34,40,40,44,86,90,74,55,67,47,73,54,62,84,86,66,40,59,53,82,82,44,59,78,95,44,18,36,55,53,24,17,48,52,22,41,31,60,51,28,68,58,53,52,45,25,35,42,38,39,60,47,89,50,75,63,78,89,50,78,90,66,80,78,44,68,63,31,44,48,18,24,34,43,35,29,44,50,29,70,39,88,74,11,69,82,35,58,48,66,71,51,39,31,36,41,29,26,28,16,43,12,46,50,66,72,36,77,70,35,60,62,20,42,20,40,40,55,12,10,21,19,42,41,27,28,48,53,73,71,77,48,43,88,31,35,72,49,20,36,67,55,78,56,90,61,53,44,76,45,79,44,54,76,20,75,61,54,47,52,34,36,34,35,57,87,36,85,41,74,36,65,65,51,47,49,51,53,51,37,39,73,73,71,46,68,92,64,50,73,68,34,43,51,52,48,51,52,50,50,53,53,46,45,50,24,48,50,41,30,50,52,10,29,78,64,53,32,50,70,46,33,39,47,20,41,34,52,42,26,52,51,52,69,48,41,30,80,57,70,70,49,70,32,67,42,77,68,57,48,52,50,40,62,56,28,73,81,33,97,50,39,21,42,27,68,36,89,58,26,45,30,30,32,32,39,34,44,35,29,70,78,71,58,76,58,68,82,67,33,68,66,54,69,70,35,40,76,42,74,43,34,47,66,57,79,28,43,68,62,78,88,80,82,82,125

Nearest PDB structures (foldseek):
  2r3v-assembly5_B  TM=5.773E-01  e=6.162E-11  unclassified
  2r42-assembly1_A-2  TM=5.837E-01  e=9.184E-10  unclassified
  2r3v-assembly1_A  TM=5.231E-01  e=7.366E-10  unclassified

Radius of gyration: 20.71 Å; Cα contacts (8 Å, |Δi|>4): 706; chains: 1; bounding box: 50×35×63 Å

Sequence (345 aa):
MTAGEPAVLCATDRRLECQISARSGSGQIRIIRKGGESYLCPPNLEEVNRAPESMRFAVAAVQVGCRAAGIADLDLEIAPAETLDRGTPKVGLGGSAAITAAILAGVAELPGAASIRDQTRRITLGVQAHRLAQQGGSGADVAAITTGGLAWVEGIGDAPPPRNISEAARTNLPDLSVAPLELPAGLDLRALATGRPARSGPRAAHFRHALAGHGPLSEAGAQALRAWNTCMTEATQDFRKACLNNNADLALRALADGGELFARLPVISGIPVWSPELRRLQARSRAESALSIKPSGAGGGDCAVALIRAPEPPFWQKDTVINSLGTVALKTTGNGAVAQQESTR

Foldseek 3Di:
DAFQFKDKDFAFPFAKAKDKDKDFAQQWEKEAEDVGDIDTDDPPFWALVVDDLVCSLVVLLQLLQCLLLVNGGMYMYMYIDDRNPPPDPPQVLCVSLRSSLQNNQVSCPDPSNVSCVDLLSSLQLSQLSSCSSVQFDQSVSNNNQQAHAIKMWGQSGRPGRDPTSNRSNPDHRVSIDMDAFAAQPQKFKKKFAQSDDDPLPVLVVLLNCLQVVHDDADPVLNVVSVVLSVQLSVLRVQLRVCRVVSNLQSNQVSLLSNQVSLVCVCVSRVDNFDDPLQVVVNVVCVVPSQKHKHCPHSHPGSIIMMMGGPPGDPCCVVPPSSVVRDMGGTRNDDHHRHDDDDDPD

Secondary structure (DSSP, 8-state):
--SS--EEEE-BS---EEEEEEEESS--EEEE-TTS-EEEPPTT---GGGS-GGGHHHHHHHHHHHHHHT--SEEEEEEEE--TTSSS---SS-HHHHHHHHHHHHHHTSTTGGGG-SHHHHHHHHHHHHHHHHTS---HHHHHHHH-SEEEEE-----PPPSSHHHHHH---TT-EEEEE-PPTTEEEEEEE-SS---HHHHHHHHHHHHTT-SS--HHHHHHHHHHHHHHHHHHHHHHHHHHTT-HHHHHHHHHHHHHHHHHHHHHHS-----HHHHHHHHHHTT-TTEEEEE-TTSSSSEEEEEEESSPPHHHHH-HHHHHH-EEEB--SS--S--------